Protein 2Z4J (pdb70)

Structure (mmCIF, N/CA/C/O backbone):
data_2Z4J
#
_entry.id   2Z4J
#
_cell.length_a   55.979
_cell.length_b   66.542
_cell.length_c   71.842
_cell.angle_alpha   90.00
_cell.angle_beta   90.00
_cell.angle_gamma   90.00
#
_symmetry.space_group_name_H-M   'P 21 21 21'
#
loop_
_entity.id
_entit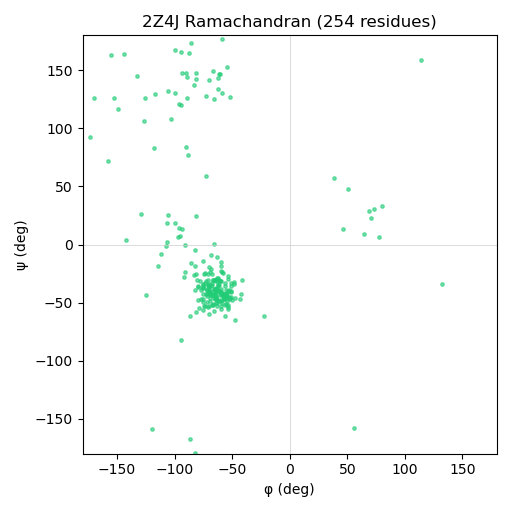y.type
_entity.pdbx_description
1 polymer 'Androgen receptor'
2 polymer 'Nuclear receptor 0B2'
3 non-polymer 5-ALPHA-DIHYDROTESTOSTERONE
4 water water
#
loop_
_atom_site.group_PDB
_atom_site.id
_atom_site.type_symbol
_atom_site.label_atom_id
_atom_site.label_alt_id
_atom_site.label_comp_id
_atom_site.label_asym_id
_atom_site.label_entity_id
_atom_site.label_seq_id
_atom_site.pdbx_PDB_ins_code
_atom_site.Cartn_x
_atom_site.Cartn_y
_atom_site.Cartn_z
_atom_site.occupancy
_atom_site.B_iso_or_equiv
_atom_site.auth_seq_id
_atom_site.auth_comp_id
_atom_site.auth_asym_id
_atom_site.auth_atom_id
_atom_site.pdbx_PDB_model_num
ATOM 1 N N . PRO A 1 1 ? -10.795 6.829 22.057 1.00 50.42 671 PRO A N 1
ATOM 2 C CA . PRO A 1 1 ? -11.073 8.231 21.652 1.00 50.01 671 PRO A CA 1
ATOM 3 C C . PRO A 1 1 ? -12.591 8.397 21.676 1.00 48.78 671 PRO A C 1
ATOM 4 O O . PRO A 1 1 ? -13.216 8.655 20.649 1.00 48.36 671 PRO A O 1
ATOM 8 N N . ILE A 1 2 ? -13.184 8.228 22.850 1.00 47.58 672 ILE A N 1
ATOM 9 C CA . ILE A 1 2 ? -14.627 8.326 22.972 1.00 46.77 672 ILE A CA 1
ATOM 10 C C . ILE A 1 2 ? -15.222 9.607 22.428 1.00 45.70 672 ILE A C 1
ATOM 11 O O . ILE A 1 2 ? -16.138 9.560 21.615 1.00 45.97 672 ILE A O 1
ATOM 16 N N . PHE A 1 3 ? -14.702 10.745 22.866 1.00 45.36 673 PHE A N 1
ATOM 17 C CA . PHE A 1 3 ? -15.196 12.034 22.401 1.00 44.16 673 PHE A CA 1
ATOM 18 C C . PHE A 1 3 ? -15.261 12.079 20.879 1.00 43.52 673 PHE A C 1
ATOM 19 O O . PHE A 1 3 ? -16.269 12.486 20.313 1.00 45.40 673 PHE A O 1
ATOM 27 N N . LEU A 1 4 ? -14.189 11.664 20.214 1.00 42.15 674 LEU A N 1
ATOM 28 C CA . LEU A 1 4 ? -14.158 11.682 18.754 1.00 41.51 674 LEU A CA 1
ATOM 29 C C . LEU A 1 4 ? -15.153 10.724 18.106 1.00 39.81 674 LEU A C 1
ATOM 30 O O . LEU A 1 4 ? -15.742 11.041 17.076 1.00 40.04 674 LEU A O 1
ATOM 35 N N . ASN A 1 5 ? -15.320 9.551 18.712 1.00 38.74 675 ASN A N 1
ATOM 36 C CA . ASN A 1 5 ? -16.254 8.539 18.240 1.00 37.36 675 ASN A CA 1
ATOM 37 C C . ASN A 1 5 ? -17.625 9.154 18.131 1.00 36.35 675 ASN A C 1
ATOM 38 O O . ASN A 1 5 ? -18.359 8.911 17.167 1.00 36.57 675 ASN A O 1
ATOM 43 N N . VAL A 1 6 ? -17.955 9.948 19.146 1.00 34.54 676 VAL A N 1
ATOM 44 C CA . VAL A 1 6 ? -19.237 10.618 19.244 1.00 33.93 676 VAL A CA 1
ATOM 45 C C . VAL A 1 6 ? -19.425 11.689 18.182 1.00 35.80 676 VAL A C 1
ATOM 46 O O . VAL A 1 6 ? -20.440 11.695 17.480 1.00 37.44 676 VAL A O 1
ATOM 50 N N . LEU A 1 7 ? -18.459 12.600 18.059 1.00 35.60 677 LEU A N 1
ATOM 51 C CA . LEU A 1 7 ? -18.572 13.675 17.079 1.00 35.36 677 LEU A CA 1
ATOM 52 C C . LEU A 1 7 ? -18.766 13.115 15.677 1.00 35.46 677 LEU A C 1
ATOM 53 O O . LEU A 1 7 ? -19.629 13.571 14.921 1.00 33.74 677 LEU A O 1
ATOM 58 N N . GLU A 1 8 ? -17.956 12.115 15.347 1.00 36.35 678 GLU A N 1
ATOM 59 C CA . GLU A 1 8 ? -18.000 11.459 14.045 1.00 36.61 678 GLU A CA 1
ATOM 60 C C . GLU A 1 8 ? -19.321 10.728 13.814 1.00 34.47 678 GLU A C 1
ATOM 61 O O . GLU A 1 8 ? -19.862 10.742 12.709 1.00 34.97 678 GLU A O 1
ATOM 67 N N . ALA A 1 9 ? -19.846 10.111 14.865 1.00 31.42 679 ALA A N 1
ATOM 68 C CA . ALA A 1 9 ? -21.087 9.369 14.777 1.00 30.07 679 ALA A CA 1
ATOM 69 C C . ALA A 1 9 ? -22.326 10.246 14.599 1.00 30.21 679 ALA A C 1
ATOM 70 O O . ALA A 1 9 ? -23.268 9.861 13.903 1.00 29.05 679 ALA A O 1
ATOM 72 N N . ILE A 1 10 ? -22.321 11.424 15.221 1.00 30.54 680 ILE A N 1
ATOM 73 C CA . ILE A 1 10 ? -23.466 12.351 15.171 1.00 31.56 680 ILE A CA 1
ATOM 74 C C . ILE A 1 10 ? -23.436 13.445 14.114 1.00 31.44 680 ILE A C 1
ATOM 75 O O . ILE A 1 10 ? -24.290 14.320 14.137 1.00 31.38 680 ILE A O 1
ATOM 80 N N . GLU A 1 11 ? -22.465 13.411 13.208 1.00 31.26 681 GLU A N 1
ATOM 81 C CA . GLU A 1 11 ? -22.348 14.436 12.179 1.00 31.49 681 GLU A CA 1
ATOM 82 C C . GLU A 1 11 ? -23.532 14.402 11.207 1.00 31.16 681 GLU A C 1
ATOM 83 O O . GLU A 1 11 ? -23.819 13.380 10.607 1.00 30.53 681 GLU A O 1
ATOM 89 N N . PRO A 1 12 ? -24.225 15.535 11.032 1.00 32.30 682 PRO A N 1
ATOM 90 C CA . PRO A 1 12 ? -25.376 15.592 10.128 1.00 33.30 682 PRO A CA 1
ATOM 91 C C . PRO A 1 12 ? -25.056 15.110 8.717 1.00 35.62 682 PRO A C 1
ATOM 92 O O . PRO A 1 12 ? -23.917 15.193 8.266 1.00 38.72 682 PRO A O 1
ATOM 96 N N . GLY A 1 13 ? -26.068 14.610 8.019 1.00 36.44 683 GLY A N 1
ATOM 97 C CA . GLY A 1 13 ? -25.857 14.126 6.669 1.00 36.91 683 GLY A CA 1
ATOM 98 C C . GLY A 1 13 ? -25.968 15.207 5.607 1.00 36.94 683 GLY A C 1
ATOM 99 O O . GLY A 1 13 ? -25.977 16.396 5.913 1.00 37.32 683 GLY A O 1
ATOM 100 N N . VAL A 1 14 ? -26.046 14.782 4.351 1.00 37.31 684 VAL A N 1
ATOM 101 C CA . VAL A 1 14 ? -26.161 15.696 3.232 1.00 36.55 684 VAL A CA 1
ATOM 102 C C . VAL A 1 14 ? -27.566 16.278 3.222 1.00 37.16 684 VAL A C 1
ATOM 103 O O . VAL A 1 14 ? -28.557 15.537 3.259 1.00 37.59 684 VAL A O 1
ATOM 107 N N . VAL A 1 15 ? -27.646 17.605 3.169 1.00 36.68 685 VAL A N 1
ATOM 108 C CA . VAL A 1 15 ? -28.924 18.303 3.146 1.00 35.67 685 VAL A CA 1
ATOM 109 C C . VAL A 1 15 ? -29.091 19.075 1.842 1.00 37.52 685 VAL A C 1
ATOM 110 O O . VAL A 1 15 ? -28.205 19.833 1.441 1.00 37.93 685 VAL A O 1
ATOM 114 N N . CYS A 1 16 ? -30.228 18.882 1.182 1.00 38.77 686 CYS A N 1
ATOM 115 C CA . CYS A 1 16 ? -30.505 19.558 -0.076 1.00 40.63 686 CYS A CA 1
ATOM 116 C C . CYS A 1 16 ? -31.281 20.847 0.169 1.00 41.63 686 CYS A C 1
ATOM 117 O O . CYS A 1 16 ? -32.061 20.941 1.115 1.00 41.97 686 CYS A O 1
ATOM 120 N N . ALA A 1 17 ? -31.052 21.848 -0.678 1.00 42.00 687 ALA A N 1
ATOM 121 C CA . ALA A 1 17 ? -31.714 23.137 -0.534 1.00 41.94 687 ALA A CA 1
ATOM 122 C C . ALA A 1 17 ? -33.071 23.144 -1.210 1.00 43.13 687 ALA A C 1
ATOM 123 O O . ALA A 1 17 ? -33.893 24.023 -0.952 1.00 42.97 687 ALA A O 1
ATOM 125 N N . GLY A 1 18 ? -33.301 22.158 -2.074 1.00 44.16 688 GLY A N 1
ATOM 126 C CA . GLY A 1 18 ? -34.560 22.083 -2.793 1.00 44.18 688 GLY A CA 1
ATOM 127 C C . GLY A 1 18 ? -34.601 23.165 -3.853 1.00 45.66 688 GLY A C 1
ATOM 128 O O . GLY A 1 18 ? -35.664 23.681 -4.194 1.00 45.61 688 GLY A O 1
ATOM 129 N N . HIS A 1 19 ? -33.437 23.519 -4.386 1.00 47.17 689 HIS A N 1
ATOM 130 C CA . HIS A 1 19 ? -33.378 24.562 -5.398 1.00 48.92 689 HIS A CA 1
ATOM 131 C C . HIS A 1 19 ? -33.675 24.040 -6.798 1.00 50.68 689 HIS A C 1
ATOM 132 O O . HIS A 1 19 ? -33.199 22.972 -7.186 1.00 50.91 689 HIS A O 1
ATOM 139 N N . ASP A 1 20 ? -34.475 24.806 -7.541 1.00 52.70 690 ASP A N 1
ATOM 140 C CA . ASP A 1 20 ? -34.861 24.466 -8.911 1.00 54.87 690 ASP A CA 1
ATOM 141 C C . ASP A 1 20 ? -33.863 25.061 -9.897 1.00 56.63 690 ASP A C 1
ATOM 142 O O . ASP A 1 20 ? -34.092 26.141 -10.455 1.00 56.54 690 ASP A O 1
ATOM 147 N N . ASN A 1 21 ? -32.764 24.342 -10.108 1.00 57.84 691 ASN A N 1
ATOM 148 C CA . ASN A 1 21 ? -31.705 24.779 -11.009 1.00 59.89 691 ASN A CA 1
ATOM 149 C C . ASN A 1 21 ? -32.176 25.246 -12.386 1.00 61.53 691 ASN A C 1
ATOM 150 O O . ASN A 1 21 ? -31.598 26.172 -12.958 1.00 62.45 691 ASN A O 1
ATOM 155 N N . ASN A 1 22 ? -33.230 24.624 -12.907 1.00 62.91 692 ASN A N 1
ATOM 156 C CA . ASN A 1 22 ? -33.757 24.973 -14.228 1.00 64.39 692 ASN A CA 1
ATOM 157 C C . ASN A 1 22 ? -34.302 26.393 -14.353 1.00 64.73 692 ASN A C 1
ATOM 158 O O . ASN A 1 22 ? -34.591 26.866 -15.451 1.00 64.48 692 ASN A O 1
ATOM 163 N N . GLN A 1 23 ? -34.442 27.074 -13.228 1.00 65.82 693 GLN A N 1
ATOM 164 C CA . GLN A 1 23 ? -34.930 28.440 -13.249 1.00 66.56 693 GLN A CA 1
ATOM 165 C C . GLN A 1 23 ? -33.774 29.401 -13.402 1.00 65.30 693 GLN A C 1
ATOM 166 O O . GLN A 1 23 ? -32.681 29.170 -12.883 1.00 65.24 693 GLN A O 1
ATOM 172 N N . PRO A 1 24 ? -33.995 30.496 -14.135 1.00 64.95 694 PRO A N 1
ATOM 173 C CA . PRO A 1 24 ? -32.881 31.431 -14.271 1.00 64.26 694 PRO A CA 1
ATOM 174 C C . PRO A 1 24 ? -32.519 31.959 -12.882 1.00 63.01 694 PRO A C 1
ATOM 175 O O . PRO A 1 24 ? -33.396 32.138 -12.036 1.00 64.22 694 PRO A O 1
ATOM 179 N N . ASP A 1 25 ? -31.229 32.171 -12.638 1.00 60.98 695 ASP A N 1
ATOM 180 C CA . ASP A 1 25 ? -30.784 32.711 -11.362 1.00 58.55 695 ASP A CA 1
ATOM 181 C C . ASP A 1 25 ? -31.439 34.077 -11.236 1.00 57.75 695 ASP A C 1
ATOM 182 O O . ASP A 1 25 ? -31.643 34.776 -12.235 1.00 58.43 695 ASP A O 1
ATOM 187 N N . SER A 1 26 ? -31.760 34.465 -10.012 1.00 54.96 696 SER A N 1
ATOM 188 C CA . SER A 1 26 ? -32.390 35.751 -9.784 1.00 51.87 696 SER A CA 1
ATOM 189 C C . SER A 1 26 ? -32.377 35.967 -8.291 1.00 51.69 696 SER A C 1
ATOM 190 O O . SER A 1 26 ? -32.842 35.110 -7.540 1.00 53.96 696 SER A O 1
ATOM 193 N N . PHE A 1 27 ? -31.840 37.108 -7.870 1.00 48.21 697 PHE A N 1
ATOM 194 C CA . PHE A 1 27 ? -31.739 37.456 -6.460 1.00 44.45 697 PHE A CA 1
ATOM 195 C C . PHE A 1 27 ? -32.718 36.730 -5.551 1.00 43.12 697 PHE A C 1
ATOM 196 O O . PHE A 1 27 ? -32.307 35.988 -4.651 1.00 42.77 697 PHE A O 1
ATOM 204 N N . ALA A 1 28 ? -34.010 36.951 -5.788 1.00 40.84 698 ALA A N 1
ATOM 205 C CA . ALA A 1 28 ? -35.071 36.331 -4.994 1.00 38.70 698 ALA A CA 1
ATOM 206 C C . ALA A 1 28 ? -34.998 34.797 -4.944 1.00 38.30 698 ALA A C 1
ATOM 207 O O . ALA A 1 28 ? -35.140 34.203 -3.876 1.00 37.94 698 ALA A O 1
ATOM 209 N N . ALA A 1 29 ? -34.780 34.163 -6.096 1.00 36.80 699 ALA A N 1
ATOM 210 C CA . ALA A 1 29 ? -34.720 32.711 -6.164 1.00 35.62 699 ALA A CA 1
ATOM 211 C C . ALA A 1 29 ? -33.528 32.164 -5.414 1.00 35.34 699 ALA A C 1
ATOM 212 O O . ALA A 1 29 ? -33.634 31.142 -4.727 1.00 37.54 699 ALA A O 1
ATOM 214 N N . LEU A 1 30 ? -32.386 32.828 -5.547 1.00 33.84 700 LEU A N 1
ATOM 215 C CA . LEU A 1 30 ? -31.190 32.369 -4.863 1.00 31.72 700 LEU A CA 1
ATOM 216 C C . LEU A 1 30 ? -31.365 32.511 -3.355 1.00 30.87 700 LEU A C 1
ATOM 217 O O . LEU A 1 30 ? -31.153 31.559 -2.613 1.00 30.31 700 LEU A O 1
ATOM 222 N N . LEU A 1 31 ? -31.767 33.696 -2.898 1.00 30.64 701 LEU A N 1
ATOM 223 C CA . LEU A 1 31 ? -31.944 33.926 -1.465 1.00 29.84 701 LEU A CA 1
ATOM 224 C C . LEU A 1 31 ? -33.102 33.120 -0.838 1.00 30.19 701 LEU A C 1
ATOM 225 O O . LE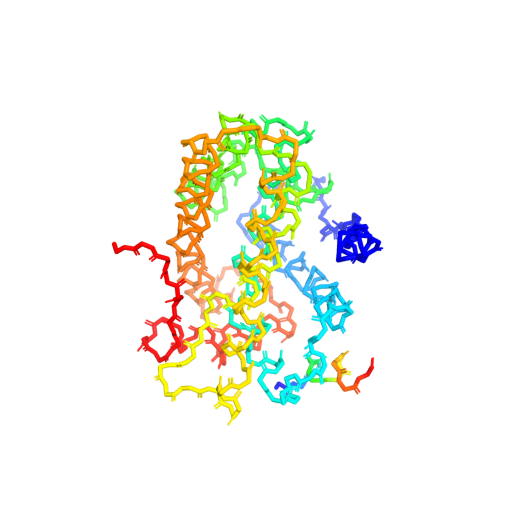U A 1 31 ? -32.956 32.551 0.260 1.00 29.29 701 LEU A O 1
ATOM 230 N N . SER A 1 32 ? -34.241 33.062 -1.527 1.00 29.95 702 SER A N 1
ATOM 231 C CA . SER A 1 32 ? -35.371 32.275 -1.042 1.00 30.06 702 SER A CA 1
ATOM 232 C C . SER A 1 32 ? -34.876 30.853 -0.778 1.00 29.70 702 SER A C 1
ATOM 233 O O . SER A 1 32 ? -35.247 30.239 0.228 1.00 30.52 702 SER A O 1
ATOM 236 N N . SER A 1 33 ? -34.025 30.338 -1.668 1.00 28.86 703 SER A N 1
ATOM 237 C CA . SER A 1 33 ? -33.479 28.981 -1.508 1.00 29.63 703 SER A CA 1
ATOM 238 C C . SER A 1 33 ? -32.454 28.872 -0.385 1.00 30.39 703 SER A C 1
ATOM 239 O O . SER A 1 33 ? -32.421 27.868 0.337 1.00 30.31 703 SER A O 1
ATOM 242 N N . LEU A 1 34 ? -31.598 29.882 -0.242 1.00 29.47 704 LEU A N 1
ATOM 243 C CA . LEU A 1 34 ? -30.626 29.840 0.838 1.00 29.05 704 LEU A CA 1
ATOM 244 C C . LEU A 1 34 ? -31.401 29.841 2.154 1.00 29.53 704 LEU A C 1
ATOM 245 O O . LEU A 1 34 ? -31.035 29.113 3.071 1.00 28.15 704 LEU A O 1
ATOM 250 N N . ASN A 1 35 ? -32.479 30.633 2.241 1.00 30.42 705 ASN A N 1
ATOM 251 C CA . ASN A 1 35 ? -33.290 30.685 3.466 1.00 30.71 705 ASN A CA 1
ATOM 252 C C . ASN A 1 35 ? -33.972 29.342 3.724 1.00 30.68 705 ASN A C 1
ATOM 253 O O . ASN A 1 35 ? -34.067 28.900 4.869 1.00 29.08 705 ASN A O 1
ATOM 258 N N . GLU A 1 36 ? -34.448 28.686 2.669 1.00 31.55 706 GLU A N 1
ATOM 259 C CA . GLU A 1 36 ? -35.071 27.374 2.841 1.00 32.59 706 GLU A CA 1
ATOM 260 C C . GLU A 1 36 ? -33.983 26.422 3.327 1.00 32.66 706 GLU A C 1
ATOM 261 O O . GLU A 1 36 ? -34.183 25.667 4.281 1.00 32.82 706 GLU A O 1
ATOM 267 N N . LEU A 1 37 ? -32.828 26.466 2.666 1.00 31.69 707 LEU A N 1
ATOM 268 C CA . LEU A 1 37 ? -31.695 25.628 3.064 1.00 31.35 707 LEU A CA 1
ATOM 269 C C . LEU A 1 37 ? -31.358 25.925 4.520 1.00 32.14 707 LEU A C 1
ATOM 270 O O . LEU A 1 37 ? -31.160 25.015 5.317 1.00 33.28 707 LEU A O 1
ATOM 275 N N . GLY A 1 38 ? -31.297 27.211 4.848 1.00 32.66 708 GLY A N 1
ATOM 276 C CA . GLY A 1 38 ? -31.000 27.629 6.201 1.00 33.46 708 GLY A CA 1
ATOM 277 C C . GLY A 1 38 ? -31.965 27.017 7.191 1.00 34.12 708 GLY A C 1
ATOM 278 O O . GLY A 1 38 ? -31.554 26.543 8.245 1.00 34.52 708 GLY A O 1
ATOM 279 N N . GLU A 1 39 ? -33.252 27.024 6.852 1.00 35.66 709 GLU A N 1
ATOM 280 C CA . GLU A 1 39 ? -34.285 26.444 7.716 1.00 37.72 709 GLU A CA 1
ATOM 281 C C . GLU A 1 39 ? -34.126 24.929 7.893 1.00 37.40 709 GLU A C 1
ATOM 282 O O . GLU A 1 39 ? -34.385 24.404 8.971 1.00 37.05 709 GLU A O 1
ATOM 288 N N . ARG A 1 40 ? -33.722 24.234 6.831 1.00 36.59 710 ARG A N 1
ATOM 289 C CA . ARG A 1 40 ? -33.528 22.788 6.890 1.00 36.22 710 ARG A CA 1
ATOM 290 C C . ARG A 1 40 ? -32.298 22.446 7.718 1.00 36.62 710 ARG A C 1
ATOM 291 O O . ARG A 1 40 ? -32.375 21.659 8.667 1.00 37.30 710 ARG A O 1
ATOM 299 N N . GLN A 1 41 ? -31.160 23.035 7.367 1.00 36.46 711 GLN A N 1
ATOM 300 C CA . GLN A 1 41 ? -29.942 22.762 8.117 1.00 36.87 711 GLN A CA 1
ATOM 301 C C . GLN A 1 41 ? -30.122 23.130 9.582 1.00 36.33 711 GLN A C 1
ATOM 302 O O . GLN A 1 41 ? -29.425 22.600 10.440 1.00 36.75 711 GLN A O 1
ATOM 308 N N . LEU A 1 42 ? -31.061 24.026 9.880 1.00 36.13 712 LEU A N 1
ATOM 309 C CA . LEU A 1 42 ? -31.274 24.427 11.267 1.00 35.96 712 LEU A CA 1
ATOM 310 C C . LEU A 1 42 ? -31.831 23.260 12.073 1.00 37.54 712 LEU A C 1
ATOM 311 O O . LEU A 1 42 ? -31.536 23.108 13.265 1.00 37.66 712 LEU A O 1
ATOM 316 N N . VAL A 1 43 ? -32.631 22.426 11.416 1.00 37.53 713 VAL A N 1
ATOM 317 C CA . VAL A 1 43 ? -33.216 21.277 12.080 1.00 35.20 713 VAL A CA 1
ATOM 318 C C . VAL A 1 43 ? -32.121 20.316 12.509 1.00 34.40 713 VAL A C 1
ATOM 319 O O . VAL A 1 43 ? -32.077 19.885 13.661 1.00 34.36 713 VAL A O 1
ATOM 323 N N . HIS A 1 44 ? -31.239 19.980 11.575 1.00 33.50 714 HIS A N 1
ATOM 324 C CA . HIS A 1 44 ? -30.134 19.074 11.870 1.00 34.00 714 HIS A CA 1
ATOM 325 C C . HIS A 1 44 ? -29.241 19.598 12.969 1.00 33.00 714 HIS A C 1
ATOM 326 O O . HIS A 1 44 ? -28.795 18.838 13.820 1.00 33.84 714 HIS A O 1
ATOM 333 N N . VAL A 1 45 ? -28.970 20.898 12.948 1.00 32.40 715 VAL A N 1
ATOM 334 C CA . VAL A 1 45 ? -28.132 21.498 13.975 1.00 31.55 715 VAL A CA 1
ATOM 335 C C . VAL A 1 45 ? -28.699 21.198 15.369 1.00 30.31 715 VAL A C 1
ATOM 336 O O . VAL A 1 45 ? -27.982 20.710 16.237 1.00 31.35 715 VAL A O 1
ATOM 340 N N . VAL A 1 46 ? -29.982 21.473 15.577 1.00 29.62 716 VAL A N 1
ATOM 341 C CA . VAL A 1 46 ? -30.623 21.213 16.869 1.00 28.30 716 VAL A CA 1
ATOM 342 C C . VAL A 1 46 ? -30.469 19.752 17.284 1.00 27.66 716 VAL A C 1
ATOM 343 O O . VAL A 1 46 ? -30.188 19.472 18.450 1.00 28.12 716 VAL A O 1
ATOM 347 N N . LYS A 1 47 ? -30.648 18.822 16.348 1.00 27.47 717 LYS A N 1
ATOM 348 C CA . LYS A 1 47 ? -30.501 17.396 16.672 1.00 30.63 717 LYS A CA 1
ATOM 349 C C . LYS A 1 47 ? -29.036 17.048 16.887 1.00 30.80 717 LYS A C 1
ATOM 350 O O . LYS A 1 47 ? -28.697 16.247 17.755 1.00 31.96 717 LYS A O 1
ATOM 356 N N . TRP A 1 48 ? -28.171 17.636 16.070 1.00 30.10 718 TRP A N 1
ATOM 357 C CA . TRP A 1 48 ? -26.745 17.410 16.198 1.00 29.47 718 TRP A CA 1
ATOM 358 C C . TRP A 1 48 ? -26.300 17.945 17.556 1.00 30.55 718 TRP A C 1
ATOM 359 O O . TRP A 1 48 ? -25.681 17.225 18.342 1.00 31.92 718 TRP A O 1
ATOM 370 N N . ALA A 1 49 ? -26.640 19.205 17.829 1.00 31.02 719 ALA A N 1
ATOM 371 C CA . ALA A 1 49 ? -26.249 19.882 19.069 1.00 32.69 719 ALA A CA 1
ATOM 372 C C . ALA A 1 49 ? -26.645 19.164 20.361 1.00 35.09 719 ALA A C 1
ATOM 373 O O . ALA A 1 49 ? -25.843 19.058 21.296 1.00 34.49 719 ALA A O 1
ATOM 375 N N . LYS A 1 50 ? -27.884 18.677 20.406 1.00 37.55 720 LYS A N 1
ATOM 376 C CA . LYS A 1 50 ? -28.417 17.984 21.578 1.00 38.51 720 LYS A CA 1
ATOM 377 C C . LYS A 1 50 ? -27.771 16.632 21.851 1.00 37.62 720 LYS A C 1
ATOM 378 O O . LYS A 1 50 ? -27.850 16.114 22.967 1.00 37.72 720 LYS A O 1
ATOM 384 N N . ALA A 1 51 ? -27.155 16.049 20.829 1.00 36.28 721 ALA A N 1
ATOM 385 C CA . ALA A 1 51 ? -26.514 14.754 20.995 1.00 35.31 721 ALA A CA 1
ATOM 386 C C . ALA A 1 51 ? -25.021 14.927 21.263 1.00 35.55 721 ALA A C 1
ATOM 387 O O . ALA A 1 51 ? -24.250 13.964 21.165 1.00 34.81 721 ALA A O 1
ATOM 389 N N . LEU A 1 52 ? -24.633 16.164 21.591 1.00 34.82 722 LEU A N 1
ATOM 390 C CA . LEU A 1 52 ? -23.249 16.504 21.911 1.00 34.64 722 LEU A CA 1
ATOM 391 C C . LEU A 1 52 ? -22.937 16.147 23.356 1.00 34.76 722 LEU A C 1
ATOM 392 O O . LEU A 1 52 ? -23.789 16.294 24.247 1.00 34.13 722 LEU A O 1
ATOM 397 N N . PRO A 1 53 ? -21.710 15.658 23.601 1.00 34.59 723 PRO A N 1
ATOM 398 C CA . PRO A 1 53 ? -21.282 15.284 24.950 1.00 35.29 723 PRO A CA 1
ATOM 399 C C . PRO A 1 53 ? -21.515 16.420 25.949 1.00 36.57 723 PRO A C 1
ATOM 400 O O . PRO A 1 53 ? -21.094 17.551 25.727 1.00 36.59 723 PRO A O 1
ATOM 404 N N . GLY A 1 54 ? -22.207 16.109 27.040 1.00 38.15 724 GLY A N 1
ATOM 405 C CA . GLY A 1 54 ? -22.480 17.098 28.072 1.00 40.08 724 GLY A CA 1
ATOM 406 C C . GLY A 1 54 ? -23.363 18.293 27.723 1.00 41.47 724 GLY A C 1
ATOM 407 O O . GLY A 1 54 ? -23.480 19.220 28.530 1.00 43.27 724 GLY A O 1
ATOM 408 N N . PHE A 1 55 ? -23.994 18.284 26.550 1.00 40.91 725 PHE A N 1
ATOM 409 C CA . PHE A 1 55 ? -24.840 19.394 26.127 1.00 41.10 725 PHE A CA 1
ATOM 410 C C . PHE A 1 55 ? -26.138 19.545 26.917 1.00 43.64 725 PHE A C 1
ATOM 411 O O . PHE A 1 55 ? -26.502 20.651 27.305 1.00 43.51 725 PHE A O 1
ATOM 419 N N . ARG A 1 56 ? -26.854 18.443 27.131 1.00 47.27 726 ARG A N 1
ATOM 420 C CA . ARG A 1 56 ? -28.125 18.482 27.864 1.00 49.64 726 ARG A CA 1
ATOM 421 C C . ARG A 1 56 ? -27.924 18.868 29.335 1.00 50.39 726 ARG A C 1
ATOM 422 O O . ARG A 1 56 ? -28.876 18.940 30.113 1.00 50.25 726 ARG A O 1
ATOM 430 N N . ASN A 1 57 ? -26.672 19.109 29.706 1.00 50.29 727 ASN A N 1
ATOM 431 C CA . ASN A 1 57 ? -26.341 19.512 31.057 1.00 49.75 727 ASN A CA 1
ATOM 432 C C . ASN A 1 57 ? -26.681 20.992 31.167 1.00 49.34 727 ASN A C 1
ATOM 433 O O . ASN A 1 57 ? -27.045 21.474 32.234 1.00 50.91 727 ASN A O 1
ATOM 438 N N . LEU A 1 58 ? -26.553 21.712 30.056 1.00 47.28 728 LEU A N 1
ATOM 439 C CA . LEU A 1 58 ? -26.881 23.133 30.007 1.00 44.06 728 LEU A CA 1
ATOM 440 C C . LEU A 1 58 ? -28.351 23.323 30.331 1.00 44.26 728 LEU A C 1
ATOM 441 O O . LEU A 1 58 ? -29.164 22.466 29.989 1.00 43.61 728 LEU A O 1
ATOM 446 N N . HIS A 1 59 ? -28.692 24.439 30.978 1.00 45.69 729 HIS A N 1
ATOM 447 C CA . HIS A 1 59 ? -30.090 24.748 31.293 1.00 46.72 729 HIS A CA 1
ATOM 448 C C . HIS A 1 59 ? -30.847 24.794 29.964 1.00 47.18 729 HIS A C 1
ATOM 449 O O . HIS A 1 59 ? -30.415 25.469 29.026 1.00 47.74 729 HIS A O 1
ATOM 456 N N . VAL A 1 60 ? -31.975 24.095 29.884 1.00 46.90 730 VAL A N 1
ATOM 457 C CA . VAL A 1 60 ? -32.743 24.050 28.647 1.00 47.47 730 VAL A CA 1
ATOM 458 C C . VAL A 1 60 ? -32.860 25.388 27.928 1.00 47.51 730 VAL A C 1
ATOM 459 O O . VAL A 1 60 ? -32.952 25.425 26.701 1.00 48.78 730 VAL A O 1
ATOM 463 N N . ASP A 1 61 ? -32.856 26.484 28.685 1.00 48.13 731 ASP A N 1
ATOM 464 C CA . ASP A 1 61 ? -32.945 27.825 28.097 1.00 48.50 731 ASP A CA 1
ATOM 465 C C . ASP A 1 61 ? -31.638 28.283 27.448 1.00 47.16 731 ASP A C 1
ATOM 466 O O . ASP A 1 61 ? -31.650 28.958 26.419 1.00 45.76 731 ASP A O 1
ATOM 471 N N . ASP A 1 62 ? -30.509 27.919 28.045 1.00 46.09 732 ASP A N 1
ATOM 472 C CA . ASP A 1 62 ? -29.227 28.292 27.473 1.00 45.40 732 ASP A CA 1
ATOM 473 C C . ASP A 1 62 ? -28.952 27.417 26.257 1.00 45.15 732 ASP A C 1
ATOM 474 O O . ASP A 1 62 ? -28.057 27.702 25.458 1.00 44.53 732 ASP A O 1
ATOM 479 N N . GLN A 1 63 ? -29.725 26.344 26.126 1.00 44.75 733 GLN A N 1
ATOM 480 C CA . GLN A 1 63 ? -29.570 25.438 24.999 1.00 43.84 733 GLN A CA 1
ATOM 481 C C . GLN A 1 63 ? -30.166 26.091 23.765 1.00 44.10 733 GLN A C 1
ATOM 482 O O . GLN A 1 63 ? -29.667 25.894 22.661 1.00 44.16 733 GLN A O 1
ATOM 488 N N . MET A 1 64 ? -31.242 26.856 23.961 1.00 45.29 734 MET A N 1
ATOM 489 C CA . MET A 1 64 ? -31.884 27.590 22.869 1.00 46.12 734 MET A CA 1
ATOM 490 C C . MET A 1 64 ? -30.985 28.763 22.522 1.00 43.69 734 MET A C 1
ATOM 491 O O . MET A 1 64 ? -30.619 28.954 21.366 1.00 42.61 734 MET A O 1
ATOM 496 N N . ALA A 1 65 ? -30.638 29.543 23.541 1.00 40.08 735 ALA A N 1
ATOM 497 C CA . ALA A 1 65 ? -29.777 30.696 23.360 1.00 37.76 735 ALA A CA 1
ATOM 498 C C . ALA A 1 65 ? -28.549 30.346 22.530 1.00 36.29 735 ALA A C 1
ATOM 499 O O . ALA A 1 65 ? -28.401 30.843 21.416 1.00 36.36 735 ALA A O 1
ATOM 501 N N . VAL A 1 66 ? -27.676 29.483 23.047 1.00 34.04 736 VAL A N 1
ATOM 502 C CA . VAL A 1 66 ? -26.465 29.148 22.298 1.00 33.04 736 VAL A CA 1
ATOM 503 C C . VAL A 1 66 ? -26.738 28.686 20.868 1.00 29.82 736 VAL A C 1
ATOM 504 O O . VAL A 1 66 ? -26.096 29.151 19.931 1.00 28.31 736 VAL A O 1
ATOM 508 N N . ILE A 1 67 ? -27.688 27.786 20.684 1.00 28.94 737 ILE A N 1
ATOM 509 C CA . ILE A 1 67 ? -27.988 27.337 19.330 1.00 29.93 737 ILE A CA 1
ATOM 510 C C . ILE A 1 67 ? -28.433 28.518 18.453 1.00 31.80 737 ILE A C 1
ATOM 511 O O . ILE A 1 67 ? -27.936 28.694 17.336 1.00 32.38 737 ILE A O 1
ATOM 516 N N . GLN A 1 68 ? -29.356 29.327 18.973 1.00 32.30 738 GLN A N 1
ATOM 517 C CA . GLN A 1 68 ? -29.893 30.474 18.247 1.00 31.59 738 GLN A CA 1
ATOM 518 C C . GLN A 1 68 ? -28.884 31.559 17.906 1.00 30.88 738 GLN A C 1
ATOM 519 O O . GLN A 1 68 ? -29.041 32.276 16.921 1.00 30.15 738 GLN A O 1
ATOM 525 N N . TYR A 1 69 ? -27.851 31.704 18.719 1.00 30.34 739 TYR A N 1
ATOM 526 C CA . TYR A 1 69 ? -26.871 32.748 18.455 1.00 30.44 739 TYR A CA 1
ATOM 527 C C . TYR A 1 69 ? -25.706 32.259 17.584 1.00 29.12 739 TYR A C 1
ATOM 528 O O . TYR A 1 69 ? -25.054 33.034 16.889 1.00 26.42 739 TYR A O 1
ATOM 537 N N . SER A 1 70 ? -25.463 30.960 17.594 1.00 29.21 740 SER A N 1
ATOM 538 C CA . SER A 1 70 ? -24.328 30.437 16.857 1.00 29.79 740 SER A CA 1
ATOM 539 C C . SER A 1 70 ? -24.562 29.652 15.568 1.00 27.88 740 SER A C 1
ATOM 540 O O . SER A 1 70 ? -23.600 29.249 14.934 1.00 27.49 740 SER A O 1
ATOM 543 N N . TRP A 1 71 ? -25.804 29.443 15.159 1.00 27.78 741 TRP A N 1
ATOM 544 C CA . TRP A 1 71 ? -26.045 28.685 13.937 1.00 28.97 741 TRP A CA 1
ATOM 545 C C . TRP A 1 71 ? -25.350 29.248 12.696 1.00 29.53 741 TRP A C 1
ATOM 546 O O . TRP A 1 71 ? -24.784 28.499 11.892 1.00 30.39 741 TRP A O 1
ATOM 557 N N . MET A 1 72 ? -25.385 30.563 12.534 1.00 29.73 742 MET A N 1
ATOM 558 C CA . MET A 1 72 ? -24.758 31.192 11.371 1.00 29.86 742 MET A CA 1
ATOM 559 C C . MET A 1 72 ? -23.291 30.783 11.209 1.00 29.28 742 MET A C 1
ATOM 560 O O . MET A 1 72 ? -22.878 30.310 10.144 1.00 28.32 742 MET A O 1
ATOM 565 N N . GLY A 1 73 ? -22.511 30.972 12.268 1.00 29.07 743 GLY A N 1
ATOM 566 C CA . GLY A 1 73 ? -21.103 30.618 12.222 1.00 29.61 743 GLY A CA 1
ATOM 567 C C . GLY A 1 73 ? -20.867 29.127 12.060 1.00 29.82 743 GLY A C 1
ATOM 568 O O . GLY A 1 73 ? -19.863 28.716 11.466 1.00 30.96 743 GLY A O 1
ATOM 569 N N . LEU A 1 74 ? -21.786 28.316 12.584 1.00 29.60 744 LEU A N 1
ATOM 570 C CA . LEU A 1 74 ? -21.665 26.864 12.483 1.00 29.11 744 LEU A CA 1
ATOM 571 C C . LEU A 1 74 ? -21.939 26.436 11.061 1.00 29.52 744 LEU A C 1
ATOM 572 O O . LEU A 1 74 ? -21.169 25.683 10.470 1.00 28.86 744 LEU A O 1
ATOM 577 N N . MET A 1 75 ? -23.049 26.924 10.513 1.00 30.53 745 MET A N 1
ATOM 578 C CA . MET A 1 75 ? -23.435 26.577 9.153 1.00 30.30 745 MET A CA 1
ATOM 579 C C . MET A 1 75 ? -22.416 27.060 8.117 1.00 31.54 745 MET A C 1
ATOM 580 O O . MET A 1 75 ? -22.126 26.352 7.148 1.00 31.62 745 MET A O 1
ATOM 585 N N . VAL A 1 76 ? -21.870 28.255 8.323 1.00 31.92 746 VAL A N 1
ATOM 586 C CA . VAL A 1 76 ? -20.867 28.796 7.411 1.00 32.51 746 VAL A CA 1
ATOM 587 C C . VAL A 1 76 ? -19.571 27.970 7.492 1.00 33.17 746 VAL A C 1
ATOM 588 O O . VAL A 1 76 ? -18.875 27.768 6.494 1.00 31.60 746 VAL A O 1
ATOM 592 N N . PHE A 1 77 ? -19.252 27.484 8.685 1.00 33.03 747 PHE A N 1
ATOM 593 C CA . PHE A 1 77 ? -18.047 26.688 8.863 1.00 33.85 747 PHE A CA 1
ATOM 594 C C . PHE A 1 77 ? -18.154 25.359 8.107 1.00 35.04 747 PHE A C 1
ATOM 595 O O . PHE A 1 77 ? -17.320 25.049 7.258 1.00 36.78 747 PHE A O 1
ATOM 603 N N . ALA A 1 78 ? -19.189 24.584 8.412 1.00 33.55 748 ALA A N 1
ATOM 604 C CA . ALA A 1 78 ? -19.400 23.305 7.761 1.00 33.46 748 ALA A CA 1
ATOM 605 C C . ALA A 1 78 ? -19.436 23.489 6.253 1.00 34.53 748 ALA A C 1
ATOM 606 O O . ALA A 1 78 ? -18.785 22.757 5.512 1.00 34.59 748 ALA A O 1
ATOM 608 N N . MET A 1 79 ? -20.219 24.469 5.807 1.00 36.12 749 MET A N 1
ATOM 609 C CA . MET A 1 79 ? -20.372 24.775 4.384 1.00 36.42 749 MET A CA 1
ATOM 610 C C . MET A 1 79 ? -19.014 25.054 3.742 1.00 38.31 749 MET A C 1
ATOM 611 O O . MET A 1 79 ? -18.795 24.750 2.574 1.00 37.15 749 MET A O 1
ATOM 616 N N . GLY A 1 80 ? -18.101 25.636 4.517 1.00 40.00 750 GLY A N 1
ATOM 617 C CA . GLY A 1 80 ? -16.774 25.921 4.008 1.00 40.23 750 GLY A CA 1
ATOM 618 C C . GLY A 1 80 ? -15.998 24.626 3.897 1.00 40.37 750 GLY A C 1
ATOM 619 O O . GLY A 1 80 ? -15.064 24.507 3.104 1.00 40.80 750 GLY A O 1
ATOM 620 N N . TRP A 1 81 ? -16.395 23.650 4.702 1.00 39.88 751 TRP A N 1
ATOM 621 C CA . TRP A 1 81 ? -15.754 22.347 4.700 1.00 39.81 751 TRP A CA 1
ATOM 622 C C . TRP A 1 81 ? -16.236 21.557 3.487 1.00 39.98 751 TRP A C 1
ATOM 623 O O . TRP A 1 81 ? -15.428 20.970 2.766 1.00 41.33 751 TRP A O 1
ATOM 634 N N . ARG A 1 82 ? -17.550 21.546 3.260 1.00 40.34 752 ARG A N 1
ATOM 635 C CA . ARG A 1 82 ? -18.134 20.842 2.116 1.00 39.39 752 ARG A CA 1
ATOM 636 C C . ARG A 1 82 ? -17.541 21.407 0.838 1.00 39.77 752 ARG A C 1
ATOM 637 O O . ARG A 1 82 ? -17.243 20.670 -0.097 1.00 40.44 752 ARG A O 1
ATOM 645 N N . SER A 1 83 ? -17.397 22.726 0.792 1.00 40.28 753 SER A N 1
ATOM 646 C CA . SER A 1 83 ? -16.825 23.377 -0.377 1.00 41.27 753 SER A CA 1
ATOM 647 C C . SER A 1 83 ? -15.426 22.847 -0.596 1.00 40.64 753 SER A C 1
ATOM 648 O O . SER A 1 83 ? -15.074 22.450 -1.696 1.00 38.80 753 SER A O 1
ATOM 651 N N . PHE A 1 84 ? -14.639 22.828 0.470 1.00 42.80 754 PHE A N 1
ATOM 652 C CA . PHE A 1 84 ? -13.266 22.354 0.399 1.00 45.37 754 PHE A CA 1
ATOM 653 C C . PHE A 1 84 ? -13.120 20.905 -0.061 1.00 46.91 754 PHE A C 1
ATOM 654 O O . PHE A 1 84 ? -12.232 20.603 -0.855 1.00 47.89 754 PHE A O 1
ATOM 662 N N . THR A 1 85 ? -13.977 20.007 0.421 1.00 48.42 755 THR A N 1
ATOM 663 C CA . THR A 1 85 ? -13.874 18.606 0.014 1.00 49.65 755 THR A CA 1
ATOM 664 C C . THR A 1 85 ? -14.521 18.284 -1.352 1.00 50.19 755 THR A C 1
ATOM 665 O O . THR A 1 85 ? -14.110 17.335 -2.017 1.00 50.40 755 THR A O 1
ATOM 669 N N . ASN A 1 86 ? -15.511 19.063 -1.781 1.00 50.68 756 ASN A N 1
ATOM 670 C CA . ASN A 1 86 ? -16.161 18.793 -3.067 1.00 52.36 756 ASN A CA 1
ATOM 671 C C . ASN A 1 86 ? -15.578 19.584 -4.236 1.00 54.00 756 ASN A C 1
ATOM 672 O O . ASN A 1 86 ? -14.752 19.073 -4.992 1.00 55.14 756 ASN A O 1
ATOM 677 N N . VAL A 1 87 ? -16.020 20.829 -4.383 1.00 55.58 757 VAL A N 1
ATOM 678 C CA . VAL A 1 87 ? -15.545 21.691 -5.456 1.00 56.84 757 VAL A CA 1
ATOM 679 C C . VAL A 1 87 ? -14.198 22.328 -5.097 1.00 57.58 757 VAL A C 1
ATOM 680 O O . VAL A 1 87 ? -13.839 23.386 -5.621 1.00 57.00 757 VAL A O 1
ATOM 684 N N . ASN A 1 88 ? -13.459 21.660 -4.210 1.00 59.46 758 ASN A N 1
ATOM 685 C CA . ASN A 1 88 ? -12.150 22.122 -3.745 1.00 62.06 758 ASN A CA 1
ATOM 686 C C . ASN A 1 88 ? -12.043 23.640 -3.541 1.00 62.92 758 ASN A C 1
ATOM 687 O O . ASN A 1 88 ? -11.174 24.296 -4.123 1.00 63.91 758 ASN A O 1
ATOM 692 N N . SER A 1 89 ? -12.926 24.177 -2.695 1.00 63.34 759 SER A N 1
ATOM 693 C CA . SER A 1 89 ? -12.979 25.606 -2.362 1.00 62.85 759 SER A CA 1
ATOM 694 C C . SER A 1 89 ? -12.896 26.552 -3.563 1.00 62.31 759 SER A C 1
ATOM 695 O O . SER A 1 89 ? -12.695 27.763 -3.413 1.00 62.53 759 SER A O 1
ATOM 698 N N . ARG A 1 90 ? -13.067 25.985 -4.752 1.00 60.42 760 ARG A N 1
ATOM 699 C CA . ARG A 1 90 ? -13.043 26.744 -5.991 1.00 59.23 760 ARG A CA 1
ATOM 700 C C . ARG A 1 90 ? -14.323 27.573 -6.069 1.00 58.24 760 ARG A C 1
ATOM 701 O O . ARG A 1 90 ? -14.299 28.745 -6.456 1.00 58.65 760 ARG A O 1
ATOM 709 N N . MET A 1 91 ? -15.437 26.938 -5.706 1.00 55.54 761 MET A N 1
ATOM 710 C CA . MET A 1 91 ? -16.749 27.571 -5.686 1.00 51.89 761 MET A CA 1
ATOM 711 C C . MET A 1 91 ? -17.263 27.509 -4.249 1.00 49.66 761 MET A C 1
ATOM 712 O O . MET A 1 91 ? -16.477 27.364 -3.316 1.00 50.29 761 MET A O 1
ATOM 717 N N . LEU A 1 92 ? -18.576 27.624 -4.071 1.00 45.79 762 LEU A N 1
ATOM 718 C CA . LEU A 1 92 ? -19.182 27.543 -2.746 1.00 43.07 762 LEU A CA 1
ATOM 719 C C . LEU A 1 92 ? -20.269 26.488 -2.760 1.00 43.57 762 LEU A C 1
ATOM 720 O O . LEU A 1 92 ? -21.351 26.707 -3.322 1.00 43.45 762 LEU A O 1
ATOM 725 N N . TYR A 1 93 ? -19.982 25.349 -2.130 1.00 43.43 763 TYR A N 1
ATOM 726 C CA . TYR A 1 93 ? -20.924 24.235 -2.087 1.00 43.39 763 TYR A CA 1
ATOM 727 C C . TYR A 1 93 ? -21.901 24.299 -0.909 1.00 42.49 763 TYR A C 1
ATOM 728 O O . TYR A 1 93 ? -21.750 23.584 0.081 1.00 41.84 763 TYR A O 1
ATOM 737 N N . PHE A 1 94 ? -22.907 25.161 -1.030 1.00 41.88 764 PHE A N 1
ATOM 738 C CA . PHE A 1 94 ? -23.921 25.332 0.010 1.00 40.94 764 PHE A CA 1
ATOM 739 C C . PHE A 1 94 ? -24.733 24.053 0.183 1.00 41.53 764 PHE A C 1
ATOM 740 O O . PHE A 1 94 ? -25.024 23.637 1.300 1.00 42.43 764 PHE A O 1
ATOM 748 N N . ALA A 1 95 ? -25.109 23.445 -0.934 1.00 41.50 765 ALA A N 1
ATOM 749 C CA . ALA A 1 95 ? -25.860 22.196 -0.924 1.00 41.42 765 ALA A CA 1
ATOM 750 C C . ALA A 1 95 ? -25.582 21.482 -2.239 1.00 41.78 765 ALA A C 1
ATOM 751 O O . ALA A 1 95 ? -25.090 22.090 -3.191 1.00 43.05 765 ALA A O 1
ATOM 753 N N . PRO A 1 96 ? -25.878 20.179 -2.309 1.00 41.40 766 PRO A N 1
ATOM 754 C CA . PRO A 1 96 ? -25.631 19.446 -3.552 1.00 39.81 766 PRO A CA 1
ATOM 755 C C . PRO A 1 96 ? -26.348 20.072 -4.748 1.00 38.63 766 PRO A C 1
ATOM 756 O O . PRO A 1 96 ? -25.820 20.085 -5.853 1.00 38.13 766 PRO A O 1
ATOM 760 N N . ASP A 1 97 ? -27.542 20.606 -4.507 1.00 38.26 767 ASP A N 1
ATOM 761 C CA . ASP A 1 97 ? -28.351 21.217 -5.558 1.00 37.51 767 ASP A CA 1
ATOM 762 C C . ASP A 1 97 ? -28.358 22.731 -5.485 1.00 37.91 767 ASP A C 1
ATOM 763 O O . ASP A 1 97 ? -29.316 23.362 -5.936 1.00 39.80 767 ASP A O 1
ATOM 768 N N . LEU A 1 98 ? -27.306 23.312 -4.909 1.00 36.31 768 LEU A N 1
ATOM 769 C CA . LEU A 1 98 ? -27.198 24.768 -4.780 1.00 34.09 768 LEU A CA 1
ATOM 770 C C . LEU A 1 98 ? -25.736 25.157 -4.619 1.00 33.76 768 LEU A C 1
ATOM 771 O O . LEU A 1 98 ? -25.303 25.546 -3.539 1.00 33.40 768 LEU A O 1
ATOM 776 N N . VAL A 1 99 ? -24.983 25.035 -5.705 1.00 34.51 769 VAL A N 1
ATOM 777 C CA . VAL A 1 99 ? -23.560 25.359 -5.718 1.00 35.05 769 VAL A CA 1
ATOM 778 C C . VAL A 1 99 ? -23.385 26.746 -6.323 1.00 36.14 769 VAL A C 1
ATOM 779 O O . VAL A 1 99 ? -23.928 27.035 -7.392 1.00 36.69 769 VAL A O 1
ATOM 783 N N . PHE A 1 100 ? -22.627 27.602 -5.651 1.00 35.38 770 PHE A N 1
ATOM 784 C CA . PHE A 1 100 ? -22.420 28.949 -6.154 1.00 34.90 770 PHE A CA 1
ATOM 785 C C . PHE A 1 100 ? -21.160 29.126 -6.982 1.00 35.48 770 PHE A C 1
ATOM 786 O O . PHE A 1 100 ? -20.050 28.883 -6.517 1.00 35.47 770 PHE A O 1
ATOM 794 N N . ASN A 1 101 ? -21.348 29.540 -8.227 1.00 36.54 771 ASN A N 1
ATOM 795 C CA . ASN A 1 101 ? -20.226 29.832 -9.104 1.00 38.07 771 ASN A CA 1
ATOM 796 C C . ASN A 1 101 ? -20.141 31.356 -9.026 1.00 38.98 771 ASN A C 1
ATOM 797 O O . ASN A 1 101 ? -21.068 32.005 -8.525 1.00 38.99 771 ASN A O 1
ATOM 802 N N . GLU A 1 102 ? -19.041 31.919 -9.521 1.00 39.80 772 GLU A N 1
ATOM 803 C CA . GLU A 1 102 ? -18.832 33.371 -9.538 1.00 39.43 772 GLU A CA 1
ATOM 804 C C . GLU A 1 102 ? -20.084 34.160 -9.949 1.00 38.41 772 GLU A C 1
ATOM 805 O O . GLU A 1 102 ? -20.395 35.200 -9.374 1.00 37.85 772 GLU A O 1
ATOM 811 N N . TYR A 1 103 ? -20.790 33.672 -10.961 1.00 37.86 773 TYR A N 1
ATOM 812 C CA . TYR A 1 103 ? -21.976 34.354 -11.444 1.00 38.32 773 TYR A CA 1
ATOM 813 C C . TYR A 1 103 ? -23.024 34.493 -10.348 1.00 38.16 773 TYR A C 1
ATOM 814 O O . TYR A 1 103 ? -23.482 35.589 -10.039 1.00 39.10 773 TYR A O 1
ATOM 823 N N . ARG A 1 104 ? -23.408 33.368 -9.763 1.00 37.68 774 ARG A N 1
ATOM 824 C CA . ARG A 1 104 ? -24.397 33.367 -8.698 1.00 35.18 774 ARG A CA 1
ATOM 825 C C . ARG A 1 104 ? -23.928 34.185 -7.497 1.00 34.55 774 ARG A C 1
ATOM 826 O O . ARG A 1 104 ? -24.746 34.765 -6.784 1.00 32.99 774 ARG A O 1
ATOM 834 N N . MET A 1 105 ? -22.614 34.219 -7.271 1.00 33.87 775 MET A N 1
ATOM 835 C CA . MET A 1 105 ? -22.043 34.985 -6.164 1.00 34.36 775 MET A CA 1
ATOM 836 C C . MET A 1 105 ? -22.376 36.451 -6.336 1.00 35.00 775 MET A C 1
ATOM 837 O O . MET A 1 105 ? -22.685 37.160 -5.379 1.00 34.54 775 MET A O 1
ATOM 842 N N . HIS A 1 106 ? -22.307 36.902 -7.578 1.00 36.12 776 HIS A N 1
ATOM 843 C CA . HIS A 1 106 ? -22.614 38.279 -7.885 1.00 37.65 776 HIS A CA 1
ATOM 844 C C . HIS A 1 106 ? -24.118 38.496 -7.945 1.00 38.08 776 HIS A C 1
ATOM 845 O O . HIS A 1 106 ? -24.622 39.544 -7.552 1.00 37.37 776 HIS A O 1
ATOM 852 N N . LYS A 1 107 ? -24.830 37.499 -8.451 1.00 39.24 777 LYS A N 1
ATOM 853 C CA . LYS A 1 107 ? -26.270 37.605 -8.623 1.00 39.79 777 LYS A CA 1
ATOM 854 C C . LYS A 1 107 ? -27.069 37.729 -7.338 1.00 39.74 777 LYS A C 1
ATOM 855 O O . LYS A 1 107 ? -28.123 38.360 -7.330 1.00 39.73 777 LYS A O 1
ATOM 861 N N . SER A 1 108 ? -26.568 37.132 -6.260 1.00 39.96 778 SER A N 1
ATOM 862 C CA . SER A 1 108 ? -27.241 37.181 -4.962 1.00 39.46 778 SER A CA 1
ATOM 863 C C . SER A 1 108 ? -26.935 38.478 -4.203 1.00 40.60 778 SER A C 1
ATOM 864 O O . SER A 1 108 ? -27.483 38.716 -3.123 1.00 39.95 778 SER A O 1
ATOM 867 N N . ARG A 1 109 ? -26.053 39.304 -4.764 1.00 42.12 779 ARG A N 1
ATOM 868 C CA . ARG A 1 109 ? -25.681 40.584 -4.158 1.00 41.71 779 ARG A CA 1
ATOM 869 C C . ARG A 1 109 ? -24.839 40.435 -2.886 1.00 42.36 779 ARG A C 1
ATOM 870 O O . ARG A 1 109 ? -24.788 41.335 -2.040 1.00 41.78 779 ARG A O 1
ATOM 878 N N . MET A 1 110 ? -24.173 39.294 -2.750 1.00 44.04 780 MET A N 1
ATOM 879 C CA . MET A 1 110 ? -23.339 39.052 -1.580 1.00 45.57 780 MET A CA 1
ATOM 880 C C . MET A 1 110 ? -21.937 38.590 -1.965 1.00 43.97 780 MET A C 1
ATOM 881 O O . MET A 1 110 ? -21.251 37.913 -1.204 1.00 44.79 780 MET A O 1
ATOM 886 N N . TYR A 1 111 ? -21.509 38.982 -3.156 1.00 41.93 781 TYR A N 1
ATOM 887 C CA . TYR A 1 111 ? -20.194 38.604 -3.626 1.00 41.75 781 TYR A CA 1
ATOM 888 C C . TYR A 1 111 ? -19.145 38.860 -2.546 1.00 40.40 781 TYR A C 1
ATOM 889 O O . TYR A 1 111 ? -18.314 38.005 -2.271 1.00 39.41 781 TYR A O 1
ATOM 898 N N . SER A 1 112 ? -19.192 40.029 -1.923 1.00 40.35 782 SER A N 1
ATOM 899 C CA . SER A 1 112 ? -18.220 40.374 -0.888 1.00 40.64 782 SER A CA 1
ATOM 900 C C . SER A 1 112 ? -18.163 39.362 0.259 1.00 41.00 782 SER A C 1
ATOM 901 O O . SER A 1 112 ? -17.072 38.947 0.680 1.00 41.15 782 SER A O 1
ATOM 904 N N . GLN A 1 113 ? -19.331 38.972 0.769 1.00 38.41 783 GLN A N 1
ATOM 905 C CA . GLN A 1 113 ? -19.385 38.020 1.864 1.00 37.51 783 GLN A CA 1
ATOM 906 C C . GLN A 1 113 ? -18.960 36.639 1.394 1.00 36.67 783 GLN A C 1
ATOM 907 O O . GLN A 1 113 ? -18.350 35.883 2.155 1.00 35.64 783 GLN A O 1
ATOM 913 N N . CYS A 1 114 ? -19.282 36.325 0.137 1.00 35.30 784 CYS A N 1
ATOM 914 C CA . CYS A 1 114 ? -18.930 35.043 -0.474 1.00 34.47 784 CYS A CA 1
ATOM 915 C C . CYS A 1 114 ? -17.409 34.921 -0.678 1.00 33.98 784 CYS A C 1
ATOM 916 O O . CYS A 1 114 ? -16.840 33.841 -0.537 1.00 30.97 784 CYS A O 1
ATOM 919 N N . VAL A 1 115 ? -16.762 36.038 -1.001 1.00 34.41 785 VAL A N 1
ATOM 920 C CA . VAL A 1 115 ? -15.313 36.080 -1.192 1.00 34.60 785 VAL A CA 1
ATOM 921 C C . VAL A 1 115 ? -14.619 35.670 0.110 1.00 36.48 785 VAL A C 1
ATOM 922 O O . VAL A 1 115 ? -13.631 34.926 0.110 1.00 34.87 785 VAL A O 1
ATOM 926 N N . ARG A 1 116 ? -15.151 36.169 1.223 1.00 38.72 786 ARG A N 1
ATOM 927 C CA . ARG A 1 116 ? -14.597 35.869 2.540 1.00 39.14 786 ARG A CA 1
ATOM 928 C C . ARG A 1 116 ? -14.923 34.444 2.937 1.00 38.80 786 ARG A C 1
ATOM 929 O O . ARG A 1 116 ? -14.137 33.783 3.614 1.00 39.15 786 ARG A O 1
ATOM 937 N N . MET A 1 117 ? -16.085 33.965 2.514 1.00 38.81 787 MET A N 1
ATOM 938 C CA . MET A 1 117 ? -16.444 32.599 2.832 1.00 39.21 787 MET A CA 1
ATOM 939 C C . MET A 1 117 ? -15.527 31.677 2.047 1.00 39.47 787 MET A C 1
ATOM 940 O O . MET A 1 117 ? -15.023 30.696 2.587 1.00 39.85 787 MET A O 1
ATOM 945 N N . ARG A 1 118 ? -15.291 31.995 0.777 1.00 40.47 788 ARG A N 1
ATOM 946 C CA . ARG A 1 118 ? -14.431 31.145 -0.026 1.00 42.21 788 ARG A CA 1
ATOM 947 C C . ARG A 1 118 ? -12.999 31.143 0.516 1.00 42.73 788 ARG A C 1
ATOM 948 O O . ARG A 1 118 ? -12.291 30.145 0.395 1.00 41.83 788 ARG A O 1
ATOM 956 N N . HIS A 1 119 ? -12.578 32.251 1.124 1.00 45.24 789 HIS A N 1
ATOM 957 C CA . HIS A 1 119 ? -11.238 32.348 1.720 1.00 47.79 789 HIS A CA 1
ATOM 958 C C . HIS A 1 119 ? -11.125 31.343 2.861 1.00 47.08 789 HIS A C 1
ATOM 959 O O . HIS A 1 119 ? -10.140 30.615 2.981 1.00 46.57 789 HIS A O 1
ATOM 966 N N . LEU A 1 120 ? -12.145 31.335 3.709 1.00 46.72 790 LEU A N 1
ATOM 967 C CA . LEU A 1 120 ? -12.233 30.414 4.835 1.00 45.25 790 LEU A CA 1
ATOM 968 C C . LEU A 1 120 ? -12.147 28.999 4.268 1.00 44.80 790 LEU A C 1
ATOM 969 O O . LEU A 1 120 ? -11.438 28.137 4.791 1.00 44.26 790 LEU A O 1
ATOM 974 N N . SER A 1 121 ? -12.876 28.774 3.182 1.00 43.67 791 SER A N 1
ATOM 975 C CA . SER A 1 121 ? -12.881 27.478 2.532 1.00 43.02 791 SER A CA 1
ATOM 976 C C . SER A 1 121 ? -11.456 27.056 2.163 1.00 42.81 791 SER A C 1
ATOM 977 O O . SER A 1 121 ? -11.065 25.909 2.362 1.00 43.35 791 SER A O 1
ATOM 980 N N . GLN A 1 122 ? -10.683 27.993 1.625 1.00 42.97 792 GLN A N 1
ATOM 981 C CA . GLN A 1 122 ? -9.309 27.716 1.230 1.00 42.39 792 GLN A CA 1
ATOM 982 C C . GLN A 1 122 ? -8.420 27.387 2.428 1.00 41.81 792 GLN A C 1
ATOM 983 O O . GLN A 1 122 ? -7.569 26.515 2.353 1.00 42.89 792 GLN A O 1
ATOM 989 N N . GLU A 1 123 ? -8.637 28.081 3.535 1.00 41.13 793 GLU A N 1
ATOM 990 C CA . GLU A 1 123 ? -7.881 27.877 4.763 1.00 40.35 793 GLU A CA 1
ATOM 991 C C . GLU A 1 123 ? -7.829 26.407 5.192 1.00 39.69 793 GLU A C 1
ATOM 992 O O . GLU A 1 123 ? -6.825 25.953 5.736 1.00 39.39 793 GLU A O 1
ATOM 998 N N . PHE A 1 124 ? -8.909 25.667 4.967 1.00 38.85 794 PHE A N 1
ATOM 999 C CA . PHE A 1 124 ? -8.926 24.257 5.335 1.00 39.20 794 PHE A CA 1
ATOM 1000 C C . PHE A 1 124 ? -7.809 23.548 4.576 1.00 40.33 794 PHE A C 1
ATOM 1001 O O . PHE A 1 124 ? -7.141 22.656 5.108 1.00 39.82 794 PHE A O 1
ATOM 1009 N N . GLY A 1 125 ? -7.614 23.954 3.325 1.00 41.98 795 GLY A N 1
ATOM 1010 C CA . GLY A 1 125 ? -6.563 23.373 2.508 1.00 43.17 795 GLY A CA 1
ATOM 1011 C C . GLY A 1 125 ? -5.197 23.902 2.914 1.00 43.81 795 GLY A C 1
ATOM 1012 O O . GLY A 1 125 ? -4.304 23.123 3.245 1.00 44.61 795 GLY A O 1
ATOM 1013 N N . TRP A 1 126 ? -5.032 25.223 2.900 1.00 43.97 796 TRP A N 1
ATOM 1014 C CA . TRP A 1 126 ? -3.758 25.832 3.259 1.00 45.82 796 TRP A CA 1
ATOM 1015 C C . TRP A 1 126 ? -3.232 25.321 4.600 1.00 46.43 796 TRP A C 1
ATOM 1016 O O . TRP A 1 126 ? -2.030 25.073 4.754 1.00 46.59 796 TRP A O 1
ATOM 1027 N N . LEU A 1 127 ? -4.132 25.147 5.564 1.00 45.98 797 LEU A N 1
ATOM 1028 C CA . LEU A 1 127 ? -3.745 24.691 6.896 1.00 45.14 797 LEU A CA 1
ATOM 1029 C C . LEU A 1 127 ? -3.773 23.172 7.077 1.00 44.17 797 LEU A C 1
ATOM 1030 O O . LEU A 1 127 ? -3.455 22.661 8.153 1.00 42.44 797 LEU A O 1
ATOM 1035 N N . GLN A 1 128 ? -4.147 22.457 6.021 1.00 44.00 798 GLN A N 1
ATOM 1036 C CA . GLN A 1 128 ? -4.215 20.999 6.066 1.00 44.02 798 GLN A CA 1
ATOM 1037 C C . GLN A 1 128 ? -5.013 20.502 7.265 1.00 42.28 798 GLN A C 1
ATOM 1038 O O . GLN A 1 128 ? -4.578 19.600 7.990 1.00 41.81 798 GLN A O 1
ATOM 1044 N N . ILE A 1 129 ? -6.182 21.099 7.468 1.00 40.34 799 ILE A N 1
ATOM 1045 C CA . ILE A 1 129 ? -7.057 20.715 8.568 1.00 38.40 799 ILE A CA 1
ATOM 1046 C C . ILE A 1 129 ? -7.472 19.257 8.370 1.00 38.01 799 ILE A C 1
ATOM 1047 O O . ILE A 1 129 ? -7.831 18.863 7.266 1.00 37.64 799 ILE A O 1
ATOM 1052 N N . THR A 1 130 ? -7.402 18.449 9.423 1.00 38.40 800 THR A N 1
ATOM 1053 C CA . THR A 1 130 ? -7.815 17.054 9.309 1.00 39.39 800 THR A CA 1
ATOM 1054 C C . THR A 1 130 ? -9.315 16.967 9.581 1.00 39.89 800 THR A C 1
ATOM 1055 O O . THR A 1 130 ? -9.919 17.915 10.078 1.00 40.35 800 THR A O 1
ATOM 1059 N N . PRO A 1 131 ? -9.940 15.831 9.229 1.00 40.98 801 PRO A N 1
ATOM 1060 C CA . PRO A 1 131 ? -11.381 15.652 9.463 1.00 40.47 801 PRO A CA 1
ATOM 1061 C C . PRO A 1 131 ? -11.701 15.699 10.961 1.00 39.97 801 PRO A C 1
ATOM 1062 O O . PRO A 1 131 ? -12.789 16.091 11.359 1.00 39.63 801 PRO A O 1
ATOM 1066 N N . GLN A 1 132 ? -10.740 15.294 11.785 1.00 40.69 802 GLN A N 1
ATOM 1067 C CA . GLN A 1 132 ? -10.921 15.281 13.235 1.00 40.72 802 GLN A CA 1
ATOM 1068 C C . GLN A 1 132 ? -10.827 16.686 13.850 1.00 40.84 802 GLN A C 1
ATOM 1069 O O . GLN A 1 132 ? -11.543 16.992 14.803 1.00 41.08 802 GLN A O 1
ATOM 1075 N N . GLU A 1 133 ? -9.933 17.525 13.319 1.00 38.84 803 GLU A N 1
ATOM 1076 C CA . GLU A 1 133 ? -9.755 18.889 13.816 1.00 37.37 803 GLU A CA 1
ATOM 1077 C C . GLU A 1 133 ? -10.975 19.705 13.443 1.00 36.86 803 GLU A C 1
ATOM 1078 O O . GLU A 1 133 ? -11.460 20.547 14.218 1.00 37.11 803 GLU A O 1
ATOM 1084 N N . PHE A 1 134 ? -11.461 19.465 12.233 1.00 34.37 804 PHE A N 1
ATOM 1085 C CA . PHE A 1 134 ? -12.643 20.156 11.764 1.00 32.75 804 PHE A CA 1
ATOM 1086 C C . PHE A 1 134 ? -13.825 19.910 12.722 1.00 33.57 804 PHE A C 1
ATOM 1087 O O . PHE A 1 134 ? -14.523 20.846 13.105 1.00 32.98 804 PHE A O 1
ATOM 1095 N N . LEU A 1 135 ? -14.036 18.652 13.109 1.00 33.03 805 LEU A N 1
ATOM 1096 C CA . LEU A 1 135 ? -15.140 18.284 13.997 1.00 33.03 805 LEU A CA 1
ATOM 1097 C C . LEU A 1 135 ? -15.042 18.877 15.404 1.00 33.98 805 LEU A C 1
ATOM 1098 O O . LEU A 1 135 ? -16.045 19.337 15.967 1.00 33.84 805 LEU A O 1
ATOM 1103 N N . CYS A 1 136 ? -13.845 18.864 15.979 1.00 35.08 806 CYS A N 1
ATOM 1104 C CA . CYS A 1 136 ? -13.646 19.441 17.311 1.00 36.91 806 CYS A CA 1
ATOM 1105 C C . CYS A 1 136 ? -13.766 20.964 17.224 1.00 35.24 806 CYS A C 1
ATOM 1106 O O . CYS A 1 136 ? -14.292 21.606 18.129 1.00 35.83 806 CYS A O 1
ATOM 1109 N N . MET A 1 137 ? -13.281 21.537 16.126 1.00 32.93 807 MET A N 1
ATOM 1110 C CA . MET A 1 137 ? -13.346 22.974 15.944 1.00 31.40 807 MET A CA 1
ATOM 1111 C C . MET A 1 137 ? -14.787 23.431 15.789 1.00 30.03 807 MET A C 1
ATOM 1112 O O . MET A 1 137 ? -15.197 24.436 16.368 1.00 29.45 807 MET A O 1
ATOM 1117 N N . LYS A 1 138 ? -15.557 22.696 14.999 1.00 29.13 808 LYS A N 1
ATOM 1118 C CA . LYS A 1 138 ? -16.949 23.047 14.779 1.00 28.57 808 LYS A CA 1
ATOM 1119 C C . LYS A 1 138 ? -17.798 22.907 16.048 1.00 29.51 808 LYS A C 1
ATOM 1120 O O . LYS A 1 138 ? -18.765 23.644 16.229 1.00 28.93 808 LYS A O 1
ATOM 1126 N N . ALA A 1 139 ? -17.442 21.970 16.930 1.00 31.00 809 ALA A N 1
ATOM 1127 C CA . ALA A 1 139 ? -18.193 21.799 18.171 1.00 31.61 809 ALA A CA 1
ATOM 1128 C C . ALA A 1 139 ? -18.011 23.102 18.935 1.00 32.18 809 ALA A C 1
ATOM 1129 O O . ALA A 1 139 ? -18.975 23.733 19.367 1.00 35.06 809 ALA A O 1
ATOM 1131 N N . LEU A 1 140 ? -16.756 23.511 19.057 1.00 31.38 810 LEU A N 1
ATOM 1132 C CA . LEU A 1 140 ? -16.368 24.745 19.740 1.00 30.39 810 LEU A CA 1
ATOM 1133 C C . LEU A 1 140 ? -17.130 25.973 19.274 1.00 29.74 810 LEU A C 1
ATOM 1134 O O . LEU A 1 140 ? -17.363 26.885 20.049 1.00 29.45 810 LEU A O 1
ATOM 1139 N N . LEU A 1 141 ? -17.497 26.012 18.003 1.00 29.63 811 LEU A N 1
ATOM 1140 C CA . LEU A 1 141 ? -18.206 27.168 17.483 1.00 30.81 811 LEU A CA 1
ATOM 1141 C C . LEU A 1 141 ? -19.551 27.378 18.160 1.00 31.87 811 LEU A C 1
ATOM 1142 O O . LEU A 1 141 ? -19.990 28.522 18.361 1.00 31.75 811 LEU A O 1
ATOM 1147 N N . LEU A 1 142 ? -20.201 26.271 18.506 1.00 30.38 812 LEU A N 1
ATOM 1148 C CA . LEU A 1 142 ? -21.487 26.323 19.175 1.00 30.04 812 LEU A CA 1
ATOM 1149 C C . LEU A 1 142 ? -21.372 27.057 20.515 1.00 29.98 812 LEU A C 1
ATOM 1150 O O . LEU A 1 142 ? -22.312 27.704 20.946 1.00 30.97 812 LEU A O 1
ATOM 1155 N N . PHE A 1 143 ? -20.218 26.960 21.165 1.00 30.61 813 PHE A N 1
ATOM 1156 C CA . PHE A 1 143 ? -20.000 27.615 22.453 1.00 32.19 813 PHE A CA 1
ATOM 1157 C C . PHE A 1 143 ? -19.230 28.916 22.311 1.00 33.03 813 PHE A C 1
ATOM 1158 O O . PHE A 1 143 ? -18.687 29.427 23.291 1.00 33.25 813 PHE A O 1
ATOM 1166 N N . SER A 1 144 ? -19.192 29.460 21.102 1.00 33.38 814 SER A N 1
ATOM 1167 C CA . SER A 1 144 ? -18.409 30.663 20.853 1.00 34.01 814 SER A CA 1
ATOM 1168 C C . SER A 1 144 ? -19.078 32.033 20.868 1.00 33.35 814 SER A C 1
ATOM 1169 O O . SER A 1 144 ? -18.426 33.028 20.560 1.00 33.02 814 SER A O 1
ATOM 1172 N N . ILE A 1 145 ? -20.351 32.105 21.246 1.00 32.73 815 ILE A N 1
ATOM 1173 C CA . ILE A 1 145 ? -21.040 33.391 21.260 1.00 33.12 815 ILE A CA 1
ATOM 1174 C C . ILE A 1 145 ? -22.167 33.404 22.294 1.00 33.99 815 ILE A C 1
ATOM 1175 O O . ILE A 1 145 ? -23.040 32.534 22.289 1.00 34.10 815 ILE A O 1
ATOM 1180 N N . ILE A 1 146 ? -22.137 34.403 23.178 1.00 34.98 816 ILE A N 1
ATOM 1181 C CA . ILE A 1 146 ? -23.117 34.527 24.260 1.00 35.37 816 ILE A CA 1
ATOM 1182 C C . ILE A 1 146 ? -23.510 35.973 24.600 1.00 36.36 816 ILE A C 1
ATOM 1183 O O . ILE A 1 146 ? -22.826 36.910 24.204 1.00 36.06 816 ILE A O 1
ATOM 1188 N N . PRO A 1 147 ? -24.626 36.162 25.339 1.00 37.62 817 PRO A N 1
ATOM 1189 C CA . PRO A 1 147 ? -25.118 37.490 25.747 1.00 38.89 817 PRO A CA 1
ATOM 1190 C C . PRO A 1 147 ? -24.162 38.068 26.791 1.00 40.09 817 PRO A C 1
ATOM 1191 O O . PRO A 1 147 ? -23.664 37.332 27.638 1.00 38.39 817 PRO A O 1
ATOM 1195 N N . VAL A 1 148 ? -23.904 39.374 26.730 1.00 42.95 818 VAL A N 1
ATOM 1196 C CA . VAL A 1 148 ? -22.958 40.007 27.658 1.00 47.06 818 VAL A CA 1
ATOM 1197 C C . VAL A 1 148 ? -23.295 39.889 29.141 1.00 49.14 818 VAL A C 1
ATOM 1198 O O . VAL A 1 148 ? -22.407 40.000 29.987 1.00 48.91 818 VAL A O 1
ATOM 1202 N N . ASP A 1 149 ? -24.568 39.676 29.457 1.00 51.06 819 ASP A N 1
ATOM 1203 C CA . ASP A 1 149 ? -24.983 39.523 30.844 1.00 53.17 819 ASP A CA 1
ATOM 1204 C C . ASP A 1 149 ? -24.706 38.117 31.345 1.00 53.68 819 ASP A C 1
ATOM 1205 O O . ASP A 1 149 ? -24.441 37.915 32.529 1.00 55.40 819 ASP A O 1
ATOM 1210 N N . GLY A 1 150 ? -24.769 37.149 30.438 1.00 53.14 820 GLY A N 1
ATOM 1211 C CA . GLY A 1 150 ? -24.543 35.764 30.807 1.00 51.98 820 GLY A CA 1
ATOM 1212 C C . GLY A 1 150 ? -25.818 34.961 30.631 1.00 51.23 820 GLY A C 1
ATOM 1213 O O . GLY A 1 150 ? -26.909 35.526 30.608 1.00 50.97 820 GLY A O 1
ATOM 1214 N N . LEU A 1 151 ? -25.680 33.643 30.506 1.00 50.82 821 LEU A N 1
ATOM 1215 C CA . LEU A 1 151 ? -26.821 32.749 30.325 1.00 50.12 821 LEU A CA 1
ATOM 1216 C C . LEU A 1 151 ? -27.457 32.445 31.685 1.00 50.46 821 LEU A C 1
ATOM 1217 O O . LEU A 1 151 ? -26.995 32.956 32.702 1.00 50.77 821 LEU A O 1
ATOM 1222 N N . LYS A 1 152 ? -28.516 31.632 31.700 1.00 50.54 822 LYS A N 1
ATOM 1223 C CA . LYS A 1 152 ? -29.171 31.252 32.946 1.00 50.95 822 LYS A CA 1
ATOM 1224 C C . LYS A 1 152 ? -28.118 30.670 33.890 1.00 51.27 822 LYS A C 1
ATOM 1225 O O . LYS A 1 152 ? -27.961 31.131 35.021 1.00 52.47 822 LYS A O 1
ATOM 1231 N N . ASN A 1 153 ? -27.406 29.648 33.425 1.00 50.66 823 ASN A N 1
ATOM 1232 C CA . ASN A 1 153 ? -26.356 29.030 34.219 1.00 50.99 823 ASN A CA 1
ATOM 1233 C C . ASN A 1 153 ? -25.045 29.207 33.475 1.00 50.68 823 ASN A C 1
ATOM 1234 O O . ASN A 1 153 ? -24.596 28.325 32.753 1.00 50.32 823 ASN A O 1
ATOM 1239 N N . GLN A 1 154 ? -24.445 30.373 33.663 1.00 51.30 824 GLN A N 1
ATOM 1240 C CA . GLN A 1 154 ? -23.192 30.735 33.018 1.00 50.36 824 GLN A CA 1
ATOM 1241 C C . GLN A 1 154 ? -22.026 29.903 33.553 1.00 49.78 824 GLN A C 1
ATOM 1242 O O . GLN A 1 154 ? -21.162 29.473 32.792 1.00 48.96 824 GLN A O 1
ATOM 1248 N N . LYS A 1 155 ? -22.016 29.676 34.864 1.00 49.97 825 LYS A N 1
ATOM 1249 C CA . LYS A 1 155 ? -20.965 28.894 35.511 1.00 50.72 825 LYS A CA 1
ATOM 1250 C C . LYS A 1 155 ? -20.755 27.572 34.812 1.00 49.71 825 LYS A C 1
ATOM 1251 O O . LYS A 1 155 ? -19.629 27.111 34.638 1.00 50.11 825 LYS A O 1
ATOM 1257 N N . PHE A 1 156 ? -21.854 26.952 34.418 1.00 48.78 826 PHE A N 1
ATOM 1258 C CA . PHE A 1 156 ? -21.766 25.661 33.770 1.00 47.31 826 PHE A CA 1
ATOM 1259 C C . PHE A 1 156 ? -21.397 25.716 32.285 1.00 45.14 826 PHE A C 1
ATOM 1260 O O . PHE A 1 156 ? -20.698 24.834 31.787 1.00 45.86 826 PHE A O 1
ATOM 1268 N N . PHE A 1 157 ? -21.876 26.734 31.576 1.00 42.07 827 PHE A N 1
ATOM 1269 C CA . PHE A 1 157 ? -21.552 26.904 30.165 1.00 38.40 827 PHE A CA 1
ATOM 1270 C C . PHE A 1 157 ? -20.036 27.014 30.005 1.00 38.54 827 PHE A C 1
ATOM 1271 O O . PHE A 1 157 ? -19.453 26.412 29.108 1.00 37.51 827 PHE A O 1
ATOM 1279 N N . ASP A 1 158 ? -19.401 27.784 30.885 1.00 38.87 828 ASP A N 1
AT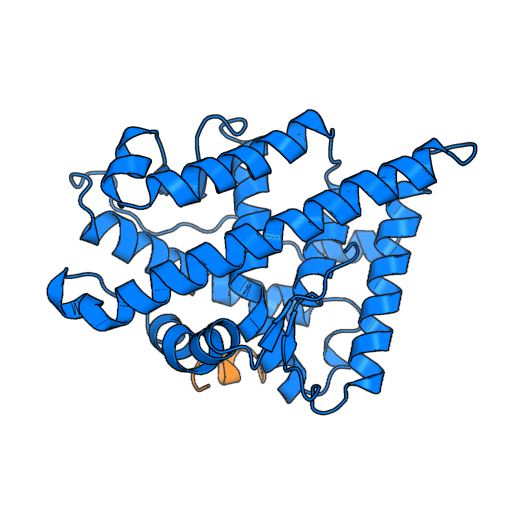OM 1280 C CA . ASP A 1 158 ? -17.959 27.966 30.823 1.00 40.56 828 ASP A CA 1
ATOM 1281 C C . ASP A 1 158 ? -17.212 26.649 31.053 1.00 41.42 828 ASP A C 1
ATOM 1282 O O . ASP A 1 158 ? -16.134 26.425 30.496 1.00 41.38 828 ASP A O 1
ATOM 1287 N N . GLU A 1 159 ? -17.794 25.778 31.868 1.00 41.88 829 GLU A N 1
ATOM 1288 C CA . GLU A 1 159 ? -17.208 24.476 32.153 1.00 42.40 829 GLU A CA 1
ATOM 1289 C C . GLU A 1 159 ? -17.218 23.641 30.882 1.00 40.81 829 GLU A C 1
ATOM 1290 O O . GLU A 1 159 ? -16.209 23.065 30.473 1.00 40.29 829 GLU A O 1
ATOM 1296 N N . LEU A 1 160 ? -18.388 23.551 30.271 1.00 38.67 830 LEU A N 1
ATOM 1297 C CA . LEU A 1 160 ? -18.525 22.767 29.061 1.00 37.16 830 LEU A CA 1
ATOM 1298 C C . LEU A 1 160 ? -17.543 23.282 28.009 1.00 37.35 830 LEU A C 1
ATOM 1299 O O . LEU A 1 160 ? -16.884 22.496 27.325 1.00 36.26 830 LEU A O 1
ATOM 1304 N N . ARG A 1 161 ? -17.437 24.609 27.897 1.00 37.25 831 ARG A N 1
ATOM 1305 C CA . ARG A 1 161 ? -16.550 25.222 26.919 1.00 37.05 831 ARG A CA 1
ATOM 1306 C C . ARG A 1 161 ? -15.109 24.823 27.177 1.00 36.86 831 ARG A C 1
ATOM 1307 O O . ARG A 1 161 ? -14.394 24.416 26.267 1.00 36.37 831 ARG A O 1
ATOM 1315 N N . MET A 1 162 ? -14.685 24.937 28.426 1.00 38.17 832 MET A N 1
ATOM 1316 C CA . MET A 1 162 ? -13.331 24.564 28.792 1.00 38.90 832 MET A CA 1
ATOM 1317 C C . MET A 1 162 ? -13.008 23.150 28.303 1.00 39.33 832 MET A C 1
ATOM 1318 O O . MET A 1 162 ? -11.944 22.920 27.727 1.00 38.29 832 MET A O 1
ATOM 1323 N N . ASN A 1 163 ? -13.930 22.211 28.534 1.00 39.78 833 ASN A N 1
ATOM 1324 C CA . ASN A 1 163 ? -13.742 20.815 28.133 1.00 39.21 833 ASN A CA 1
ATOM 1325 C C . ASN A 1 163 ? -13.614 20.655 26.636 1.00 38.97 833 ASN A C 1
ATOM 1326 O O . ASN A 1 163 ? -12.820 19.854 26.160 1.00 38.54 833 ASN A O 1
ATOM 1331 N N . TYR A 1 164 ? -14.398 21.414 25.882 1.00 40.19 834 TYR A N 1
ATOM 1332 C CA . TYR A 1 164 ? -14.316 21.319 24.434 1.00 40.86 834 TYR A CA 1
ATOM 1333 C C . TYR A 1 164 ? -13.009 21.919 23.917 1.00 41.32 834 TYR A C 1
ATOM 1334 O O . TYR A 1 164 ? -12.479 21.479 22.896 1.00 40.97 834 TYR A O 1
ATOM 1343 N N . ILE A 1 165 ? -12.489 22.918 24.628 1.00 42.06 835 ILE A N 1
ATOM 1344 C CA . ILE A 1 165 ? -11.221 23.541 24.257 1.00 42.73 835 ILE A CA 1
ATOM 1345 C C . ILE A 1 165 ? -10.104 22.539 24.535 1.00 44.10 835 ILE A C 1
ATOM 1346 O O . ILE A 1 165 ? -9.157 22.418 23.764 1.00 44.44 835 ILE A O 1
ATOM 1351 N N . LYS A 1 166 ? -10.227 21.825 25.648 1.00 45.90 836 LYS A N 1
ATOM 1352 C CA . LYS A 1 166 ? -9.229 20.840 26.042 1.00 47.34 836 LYS A CA 1
ATOM 1353 C C . LYS A 1 166 ? -9.218 19.660 25.090 1.00 47.82 836 LYS A C 1
ATOM 1354 O O . LYS A 1 166 ? -8.205 18.984 24.954 1.00 47.26 836 LYS A O 1
ATOM 1360 N N . GLU A 1 167 ? -10.353 19.416 24.438 1.00 49.20 837 GLU A N 1
ATOM 1361 C CA . GLU A 1 167 ? -10.479 18.326 23.473 1.00 50.02 837 GLU A CA 1
ATOM 1362 C C . GLU A 1 167 ? -9.757 18.694 22.185 1.00 49.80 837 GLU A C 1
ATOM 1363 O O . GLU A 1 167 ? -8.923 17.946 21.694 1.00 49.77 837 GLU A O 1
ATOM 1369 N N . LEU A 1 168 ? -10.081 19.854 21.634 1.00 50.84 838 LEU A N 1
ATOM 1370 C CA . LEU A 1 168 ? -9.416 20.326 20.427 1.00 51.65 838 LEU A CA 1
ATOM 1371 C C . LEU A 1 168 ? -7.909 20.311 20.679 1.00 51.96 838 LEU A C 1
ATOM 1372 O O . LEU A 1 168 ? -7.110 20.184 19.757 1.00 51.86 838 LEU A O 1
ATOM 1377 N N . ASP A 1 169 ? -7.541 20.452 21.947 1.00 52.68 839 ASP A N 1
ATOM 1378 C CA . ASP A 1 169 ? -6.151 20.469 22.374 1.00 53.49 839 ASP A CA 1
ATOM 1379 C C . ASP A 1 169 ? -5.542 19.063 22.288 1.00 54.61 839 ASP A C 1
ATOM 1380 O O . ASP A 1 169 ? -4.411 18.899 21.840 1.00 53.80 839 ASP A O 1
ATOM 1385 N N . ARG A 1 170 ? -6.292 18.050 22.712 1.00 57.05 840 ARG A N 1
ATOM 1386 C CA . ARG A 1 170 ? -5.815 16.669 22.653 1.00 59.09 840 ARG A CA 1
ATOM 1387 C C . ARG A 1 170 ? -5.747 16.175 21.211 1.00 59.81 840 ARG A C 1
ATOM 1388 O O . ARG A 1 170 ? -4.813 15.477 20.833 1.00 60.12 840 ARG A O 1
ATOM 1396 N N . ILE A 1 171 ? -6.755 16.518 20.417 1.00 60.68 841 ILE A N 1
ATOM 1397 C CA . ILE A 1 171 ? -6.794 16.111 19.020 1.00 62.10 841 ILE A CA 1
ATOM 1398 C C . ILE A 1 171 ? -5.503 16.503 18.316 1.00 62.60 841 ILE A C 1
ATOM 1399 O O . ILE A 1 171 ? -4.987 15.758 17.485 1.00 63.32 841 ILE A O 1
ATOM 1404 N N . ILE A 1 172 ? -4.982 17.677 18.651 1.00 62.88 842 ILE A N 1
ATOM 1405 C CA . ILE A 1 172 ? -3.737 18.140 18.062 1.00 63.31 842 ILE A CA 1
ATOM 1406 C C . ILE A 1 172 ? -2.566 17.381 18.685 1.00 63.82 842 ILE A C 1
ATOM 1407 O O . ILE A 1 172 ? -1.678 16.903 17.978 1.00 64.05 842 ILE A O 1
ATOM 1412 N N . ALA A 1 173 ? -2.579 17.281 20.014 1.00 63.90 843 ALA A N 1
ATOM 1413 C CA . ALA A 1 173 ? -1.522 16.607 20.764 1.00 64.32 843 ALA A CA 1
ATOM 1414 C C . ALA A 1 173 ? -1.336 15.133 20.398 1.00 65.37 843 ALA A C 1
ATOM 1415 O O . ALA A 1 173 ? -0.293 14.547 20.691 1.00 65.31 843 ALA A O 1
ATOM 1417 N N . CYS A 1 174 ? -2.342 14.535 19.767 1.00 66.73 8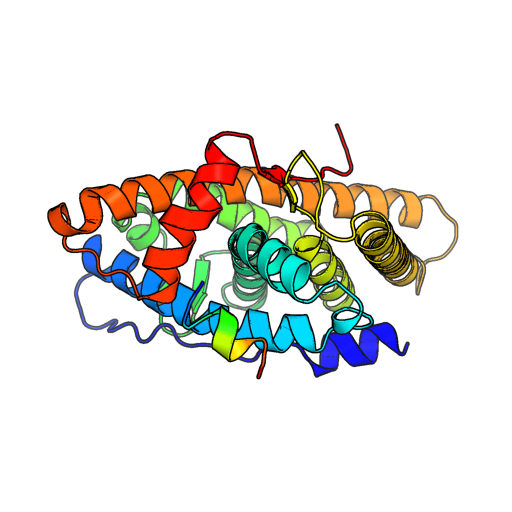44 CYS A N 1
ATOM 1418 C CA . CYS A 1 174 ? -2.251 13.142 19.350 1.00 68.47 844 CYS A CA 1
ATOM 1419 C C . CYS A 1 174 ? -1.658 13.028 17.952 1.00 69.01 844 CYS A C 1
ATOM 1420 O O . CYS A 1 174 ? -2.137 13.648 16.997 1.00 70.36 844 CYS A O 1
ATOM 1423 N N . LYS A 1 175 ? -0.604 12.226 17.855 1.00 69.29 845 LYS A N 1
ATOM 1424 C CA . LYS A 1 175 ? 0.117 11.999 16.608 1.00 70.45 845 LYS A CA 1
ATOM 1425 C C . LYS A 1 175 ? 1.056 13.166 16.366 1.00 71.93 845 LYS A C 1
ATOM 1426 O O . LYS A 1 175 ? 1.338 13.550 15.245 1.00 70.21 845 LYS A O 1
ATOM 1432 N N . ARG A 1 176 ? 1.571 13.731 17.447 1.00 69.80 846 ARG A N 1
ATOM 1433 C CA . ARG A 1 176 ? 2.512 14.839 17.315 1.00 70.06 846 ARG A CA 1
ATOM 1434 C C . ARG A 1 176 ? 3.536 14.885 18.445 1.00 71.85 846 ARG A C 1
ATOM 1435 O O . ARG A 1 176 ? 3.197 15.096 19.604 1.00 72.05 846 ARG A O 1
ATOM 1443 N N . LYS A 1 177 ? 4.804 14.724 18.109 1.00 71.52 847 LYS A N 1
ATOM 1444 C CA . LYS A 1 177 ? 5.823 14.757 19.136 1.00 70.65 847 LYS A CA 1
ATOM 1445 C C . LYS A 1 177 ? 6.329 16.177 19.481 1.00 70.89 847 LYS A C 1
ATOM 1446 O O . LYS A 1 177 ? 5.990 17.169 18.803 1.00 70.13 847 LYS A O 1
ATOM 1452 N N . ASN A 1 178 ? 7.175 16.282 20.525 1.00 71.37 848 ASN A N 1
ATOM 1453 C CA . ASN A 1 178 ? 7.845 17.558 20.973 1.00 73.09 848 ASN A CA 1
ATOM 1454 C C . ASN A 1 178 ? 6.865 18.704 21.284 1.00 72.34 848 ASN A C 1
ATOM 1455 O O . ASN A 1 178 ? 5.699 18.317 21.631 1.00 74.82 848 ASN A O 1
ATOM 1460 N N . PRO A 1 179 ? 7.218 20.042 21.285 1.00 74.30 849 PRO A N 1
ATOM 1461 C CA . PRO A 1 179 ? 5.976 20.766 21.669 1.00 75.23 849 PRO A CA 1
ATOM 1462 C C . PRO A 1 179 ? 5.764 22.110 20.916 1.00 72.75 849 PRO A C 1
ATOM 1463 O O . PRO A 1 179 ? 4.840 22.872 21.281 1.00 73.30 849 PRO A O 1
ATOM 1467 N N . THR A 1 180 ? 6.619 22.492 19.948 1.00 72.67 850 THR A N 1
ATOM 1468 C CA . THR A 1 180 ? 6.339 23.812 19.288 1.00 71.32 850 THR A CA 1
ATOM 1469 C C . THR A 1 180 ? 5.305 23.670 18.188 1.00 67.60 850 THR A C 1
ATOM 1470 O O . THR A 1 180 ? 4.622 24.655 17.874 1.00 71.24 850 THR A O 1
ATOM 1474 N N . SER A 1 181 ? 5.203 22.476 17.594 1.00 67.56 851 SER A N 1
ATOM 1475 C CA . SER A 1 181 ? 4.266 22.215 16.515 1.00 66.07 851 SER A CA 1
ATOM 1476 C C . SER A 1 181 ? 2.875 22.249 17.111 1.00 64.38 851 SER A C 1
ATOM 1477 O O . SER A 1 181 ? 1.991 22.914 16.577 1.00 64.19 851 SER A O 1
ATOM 1480 N N . CYS A 1 182 ? 2.686 21.543 18.224 1.00 64.51 852 CYS A N 1
ATOM 1481 C CA . CYS A 1 182 ? 1.389 21.537 18.898 1.00 65.44 852 CYS A CA 1
ATOM 1482 C C . CYS A 1 182 ? 1.012 22.969 19.220 1.00 64.38 852 CYS A C 1
ATOM 1483 O O . CYS A 1 182 ? 0.000 23.490 18.744 1.00 65.39 852 CYS A O 1
ATOM 1486 N N . SER A 1 183 ? 1.849 23.593 20.042 1.00 63.30 853 SER A N 1
ATOM 1487 C CA . SER A 1 183 ? 1.662 24.974 20.455 1.00 62.38 853 SER A CA 1
ATOM 1488 C C . SER A 1 183 ? 1.383 25.877 19.258 1.00 60.92 853 SER A C 1
ATOM 1489 O O . SER A 1 183 ? 0.638 26.853 19.363 1.00 61.51 853 SER A O 1
ATOM 1492 N N . ARG A 1 184 ? 1.976 25.532 18.120 1.00 60.19 854 ARG A N 1
ATOM 1493 C CA . ARG A 1 184 ? 1.824 26.296 16.885 1.00 60.20 854 ARG A CA 1
ATOM 1494 C C . ARG A 1 184 ? 0.536 25.940 16.139 1.00 57.64 854 ARG A C 1
ATOM 1495 O O . ARG A 1 184 ? -0.121 26.803 15.557 1.00 57.35 854 ARG A O 1
ATOM 1503 N N . ARG A 1 185 ? 0.196 24.657 16.145 1.00 53.78 855 ARG A N 1
ATOM 1504 C CA . ARG A 1 185 ? -1.013 24.193 15.498 1.00 50.68 855 ARG A CA 1
ATOM 1505 C C . ARG A 1 185 ? -2.201 24.829 16.217 1.00 49.21 855 ARG A C 1
ATOM 1506 O O . ARG A 1 185 ? -3.130 25.340 15.585 1.00 48.90 855 ARG A O 1
ATOM 1514 N N . PHE A 1 186 ? -2.150 24.806 17.546 1.00 46.87 856 PHE A N 1
ATOM 1515 C CA . PHE A 1 186 ? -3.215 25.366 18.369 1.00 44.95 856 PHE A CA 1
ATOM 1516 C C . PHE A 1 186 ? -3.410 26.863 18.131 1.00 43.88 856 PHE A C 1
ATOM 1517 O O . PHE A 1 186 ? -4.521 27.386 18.260 1.00 42.52 856 PHE A O 1
ATOM 1525 N N . TYR A 1 187 ? -2.324 27.551 17.789 1.00 42.01 857 TYR A N 1
ATOM 1526 C CA . TYR A 1 187 ? -2.391 28.977 17.524 1.00 39.61 857 TYR A CA 1
ATOM 1527 C C . TYR A 1 187 ? -3.095 29.220 16.198 1.00 38.39 857 TYR A C 1
ATOM 1528 O O . TYR A 1 187 ? -3.946 30.094 16.102 1.00 37.66 857 TYR A O 1
ATOM 1537 N N . GLN A 1 188 ? -2.739 28.442 15.180 1.00 38.66 858 GLN A N 1
ATOM 1538 C CA . GLN A 1 188 ? -3.330 28.589 13.851 1.00 39.63 858 GLN A CA 1
ATOM 1539 C C . GLN A 1 188 ? -4.826 28.294 13.835 1.00 39.38 858 GLN A C 1
ATOM 1540 O O . GLN A 1 188 ? -5.604 29.026 13.222 1.00 36.80 858 GLN A O 1
ATOM 1546 N N . LEU A 1 189 ? -5.214 27.209 14.506 1.00 39.60 859 LEU A N 1
ATOM 1547 C CA . LEU A 1 189 ? -6.610 26.790 14.568 1.00 39.99 859 LEU A CA 1
ATOM 1548 C C . LEU A 1 189 ? -7.513 27.711 15.401 1.00 40.72 859 LEU A C 1
ATOM 1549 O O . LEU A 1 189 ? -8.676 27.927 15.041 1.00 39.26 859 LEU A O 1
ATOM 1554 N N . THR A 1 190 ? -6.995 28.264 16.499 1.00 40.27 860 THR A N 1
ATOM 1555 C CA . THR A 1 190 ? -7.792 29.199 17.297 1.00 38.84 860 THR A CA 1
ATOM 1556 C C . THR A 1 190 ? -7.929 30.505 16.503 1.00 38.72 860 THR A C 1
ATOM 1557 O O . THR A 1 190 ? -8.882 31.263 16.690 1.00 39.11 860 THR A O 1
ATOM 1561 N N . LYS A 1 191 ? -6.973 30.766 15.617 1.00 38.20 861 LYS A N 1
ATOM 1562 C CA . LYS A 1 191 ? -7.026 31.964 14.779 1.00 38.19 861 LYS A CA 1
ATOM 1563 C C . LYS A 1 191 ? -8.078 31.756 13.699 1.00 37.34 861 LYS A C 1
ATOM 1564 O O . LYS A 1 191 ? -8.784 32.687 13.315 1.00 36.37 861 LYS A O 1
ATOM 1570 N N . LEU A 1 192 ? -8.156 30.520 13.209 1.00 37.51 862 LEU A N 1
ATOM 1571 C CA . LEU A 1 192 ? -9.096 30.141 12.158 1.00 36.88 862 LEU A CA 1
ATOM 1572 C C . LEU A 1 192 ? -10.511 30.265 12.688 1.00 37.47 862 LEU A C 1
ATOM 1573 O O . LEU A 1 192 ? -11.383 30.805 12.014 1.00 38.49 862 LEU A O 1
ATOM 1578 N N . LEU A 1 193 ? -10.727 29.753 13.898 1.00 37.40 863 LEU A N 1
ATOM 1579 C CA . LEU A 1 193 ? -12.030 29.818 14.559 1.00 36.20 863 LEU A CA 1
ATOM 1580 C C . LEU A 1 193 ? -12.443 31.270 14.784 1.00 36.17 863 LEU A C 1
ATOM 1581 O O . LEU A 1 193 ? -13.629 31.597 14.722 1.00 36.55 863 LEU A O 1
ATOM 1586 N N . ASP A 1 194 ? -11.466 32.134 15.056 1.00 36.97 864 ASP A N 1
ATOM 1587 C CA . ASP A 1 194 ? -11.745 33.552 15.288 1.00 38.79 864 ASP A CA 1
ATOM 1588 C C . ASP A 1 194 ? -12.208 34.238 14.012 1.00 37.82 864 ASP A C 1
ATOM 1589 O O . ASP A 1 194 ? -13.150 35.021 14.031 1.00 38.36 864 ASP A O 1
ATOM 1594 N N . SER A 1 195 ? -11.533 33.937 12.905 1.00 36.90 865 SER A N 1
ATOM 1595 C CA . SER A 1 195 ? -11.855 34.520 11.608 1.00 35.52 865 SER A CA 1
ATOM 1596 C C . SER A 1 195 ? -13.274 34.204 11.162 1.00 34.74 865 SER A C 1
ATOM 1597 O O . SER A 1 195 ? -13.783 34.825 10.230 1.00 35.38 865 SER A O 1
ATOM 1600 N N . VAL A 1 196 ? -13.903 33.233 11.812 1.00 33.65 866 VAL A N 1
ATOM 1601 C CA . VAL A 1 196 ? -15.265 32.849 11.462 1.00 33.73 866 VAL A CA 1
ATOM 1602 C C . VAL A 1 196 ? -16.281 33.865 11.971 1.00 33.59 866 VAL A C 1
ATOM 1603 O O . VAL A 1 196 ? -17.316 34.102 11.337 1.00 33.09 866 VAL A O 1
ATOM 1607 N N . GLN A 1 197 ? -15.983 34.454 13.122 1.00 32.85 867 GLN A N 1
ATOM 1608 C CA . GLN A 1 197 ? -16.880 35.426 13.724 1.00 32.44 867 GLN A CA 1
ATOM 1609 C C . GLN A 1 197 ? -17.143 36.638 12.819 1.00 33.02 867 GLN A C 1
ATOM 1610 O O . GLN A 1 197 ? -18.298 36.995 12.560 1.00 34.21 867 GLN A O 1
ATOM 1616 N N . PRO A 1 198 ? -16.076 37.290 12.328 1.00 32.27 868 PRO A N 1
ATOM 1617 C CA . PRO A 1 198 ? -16.238 38.454 11.452 1.00 31.11 868 PRO A CA 1
ATOM 1618 C C . PRO A 1 198 ? -17.134 38.175 10.254 1.00 31.85 868 PRO A C 1
ATOM 1619 O O . PRO A 1 198 ? -17.926 39.026 9.859 1.00 34.10 868 PRO A O 1
ATOM 1623 N N . ILE A 1 199 ? -16.998 36.987 9.667 1.00 32.43 869 ILE A N 1
ATOM 1624 C CA . ILE A 1 199 ? -17.810 36.589 8.510 1.00 31.68 869 ILE A CA 1
ATOM 1625 C C . ILE A 1 199 ? -19.246 36.391 8.963 1.00 32.77 869 ILE A C 1
ATOM 1626 O O . ILE A 1 199 ? -20.191 36.778 8.282 1.00 33.56 869 ILE A O 1
ATOM 1631 N N . ALA A 1 200 ? -19.400 35.755 10.115 1.00 32.84 870 ALA A N 1
ATOM 1632 C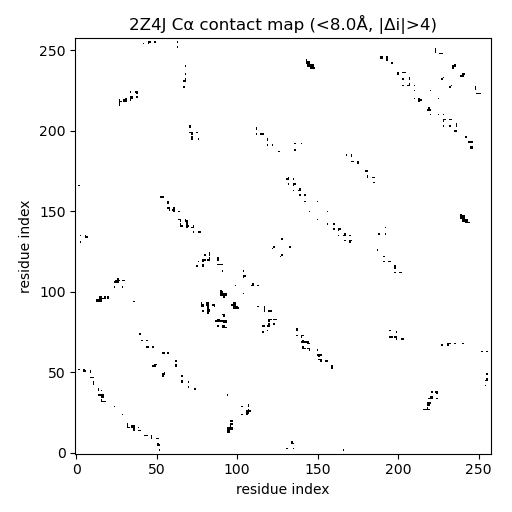 CA . ALA A 1 200 ? -20.713 35.491 10.649 1.00 32.83 870 ALA A CA 1
ATOM 1633 C C . ALA A 1 200 ? -21.515 36.776 10.808 1.00 33.67 870 ALA A C 1
ATOM 1634 O O . ALA A 1 200 ? -22.639 36.864 10.315 1.00 33.44 870 ALA A O 1
ATOM 1636 N N . ARG A 1 201 ? -20.942 37.775 11.485 1.00 34.11 871 ARG A N 1
ATOM 1637 C CA . ARG A 1 201 ? -21.660 39.030 11.721 1.00 35.26 871 ARG A CA 1
ATOM 1638 C C . ARG A 1 201 ? -22.077 39.749 10.446 1.00 36.56 871 ARG A C 1
ATOM 1639 O O . ARG A 1 201 ? -23.094 40.445 10.416 1.00 36.62 871 ARG A O 1
ATOM 1647 N N . GLU A 1 202 ? -21.278 39.596 9.398 1.00 37.48 872 GLU A N 1
ATOM 1648 C CA . GLU A 1 202 ? -21.568 40.197 8.106 1.00 36.81 872 GLU A CA 1
ATOM 1649 C C . GLU A 1 202 ? -22.853 39.594 7.545 1.00 35.31 872 GLU A C 1
ATOM 1650 O O . GLU A 1 202 ? -23.679 40.290 6.961 1.00 35.26 872 GLU A O 1
ATOM 1656 N N . LEU A 1 203 ? -22.999 38.284 7.706 1.00 32.64 873 LEU A N 1
ATOM 1657 C CA . LEU A 1 203 ? -24.172 37.591 7.211 1.00 31.10 873 LEU A CA 1
ATOM 1658 C C . LEU A 1 203 ? -25.378 37.930 8.074 1.00 30.47 873 LEU A C 1
ATOM 1659 O O . LEU A 1 203 ? -26.511 37.971 7.602 1.00 30.11 873 LEU A O 1
ATOM 1664 N N . HIS A 1 204 ? -25.126 38.180 9.348 1.00 31.22 874 HIS A N 1
ATOM 1665 C CA . HIS A 1 204 ? -26.185 38.546 10.272 1.00 33.38 874 HIS A CA 1
ATOM 1666 C C . HIS A 1 204 ? -26.764 39.893 9.825 1.00 33.97 874 HIS A C 1
ATOM 1667 O O . HIS A 1 204 ? -27.983 40.084 9.756 1.00 33.46 874 HIS A O 1
ATOM 1674 N N . GLN A 1 205 ? -25.869 40.824 9.515 1.00 33.35 875 GLN A N 1
ATOM 1675 C CA . GLN A 1 205 ? -26.275 42.143 9.069 1.00 33.18 875 GLN A CA 1
ATOM 1676 C C . GLN A 1 205 ? -27.006 42.036 7.746 1.00 33.27 875 GLN A C 1
ATOM 1677 O O . GLN A 1 205 ? -28.060 42.633 7.542 1.00 33.84 875 GLN A O 1
ATOM 1683 N N . PHE A 1 206 ? -26.430 41.274 6.835 1.00 33.74 876 PHE A N 1
ATOM 1684 C CA . PHE A 1 206 ? -27.032 41.099 5.530 1.00 33.65 876 PHE A CA 1
ATOM 1685 C C . PHE A 1 206 ? -28.452 40.504 5.601 1.00 33.26 876 PHE A C 1
ATOM 1686 O O . PHE A 1 206 ? -29.388 41.062 5.026 1.00 32.30 876 PHE A O 1
ATOM 1694 N N . THR A 1 207 ? -28.610 39.399 6.330 1.00 32.45 877 THR A N 1
ATOM 1695 C CA . THR A 1 207 ? -29.900 38.718 6.441 1.00 31.77 877 THR A CA 1
ATOM 1696 C C . THR A 1 207 ? -30.958 39.536 7.179 1.00 32.68 877 THR A C 1
ATOM 1697 O O . THR A 1 207 ? -32.152 39.407 6.915 1.00 31.14 877 THR A O 1
ATOM 1701 N N . PHE A 1 208 ? -30.523 40.373 8.113 1.00 34.15 878 PHE A N 1
ATOM 1702 C CA . PHE A 1 208 ? -31.459 41.195 8.855 1.00 35.51 878 PHE A CA 1
ATOM 1703 C C . PHE A 1 208 ? -32.017 42.252 7.902 1.00 36.82 878 PHE A C 1
ATOM 1704 O O . PHE A 1 208 ? -33.230 42.412 7.772 1.00 36.70 878 PHE A O 1
ATOM 1712 N N . ASP A 1 209 ? -31.124 42.974 7.236 1.00 38.61 879 ASP A N 1
ATOM 1713 C CA . ASP A 1 209 ? -31.538 43.985 6.281 1.00 40.13 879 ASP A CA 1
ATOM 1714 C C . ASP A 1 209 ? -32.455 43.341 5.259 1.00 41.00 879 ASP A C 1
ATOM 1715 O O . ASP A 1 209 ? -33.450 43.932 4.841 1.00 42.12 879 ASP A O 1
ATOM 1720 N N . LEU A 1 210 ? -32.113 42.118 4.864 1.00 41.77 880 LEU A N 1
ATOM 1721 C CA . LEU A 1 210 ? -32.885 41.376 3.874 1.00 41.32 880 LEU A CA 1
ATOM 1722 C C . LEU A 1 210 ? -34.313 41.092 4.330 1.00 41.32 880 LEU A C 1
ATOM 1723 O O . LEU A 1 210 ? -35.269 41.309 3.589 1.00 41.01 880 LEU A O 1
ATOM 1728 N N . LEU A 1 211 ? -34.455 40.605 5.553 1.00 41.14 881 LEU A N 1
ATOM 1729 C CA . LEU A 1 211 ? -35.769 40.288 6.094 1.00 42.08 881 LEU A CA 1
ATOM 1730 C C . LEU A 1 211 ? -36.687 41.512 6.155 1.00 43.70 881 LEU A C 1
ATOM 1731 O O . LEU A 1 211 ? -37.870 41.433 5.810 1.00 43.11 881 LEU A O 1
ATOM 1736 N N . ILE A 1 212 ? -36.136 42.637 6.607 1.00 45.70 882 ILE A N 1
ATOM 1737 C CA . ILE A 1 212 ? -36.902 43.868 6.729 1.00 47.44 882 ILE A CA 1
ATOM 1738 C C . ILE A 1 212 ? -37.604 44.227 5.422 1.00 49.80 882 ILE A C 1
ATOM 1739 O O . ILE A 1 212 ? -38.789 44.570 5.421 1.00 50.56 882 ILE A O 1
ATOM 1744 N N . LYS A 1 213 ? -36.880 44.132 4.312 1.00 51.82 883 LYS A N 1
ATOM 1745 C CA . LYS A 1 213 ? -37.444 44.482 3.013 1.00 54.7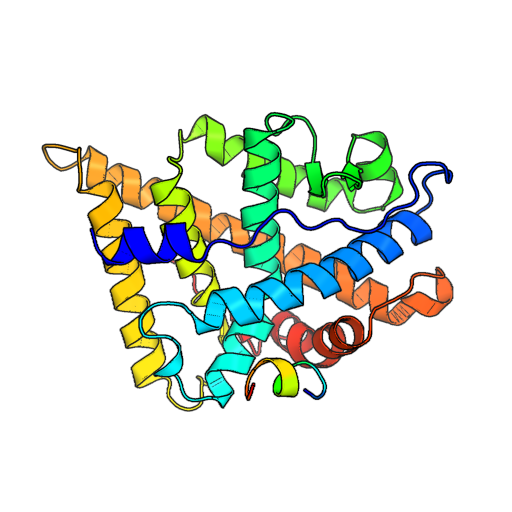8 883 LYS A CA 1
ATOM 1746 C C . LYS A 1 213 ? -37.732 43.265 2.145 1.00 55.97 883 LYS A C 1
ATOM 1747 O O . LYS A 1 213 ? -37.880 43.393 0.926 1.00 55.77 883 LYS A O 1
ATOM 1753 N N . SER A 1 214 ? -37.815 42.092 2.766 1.00 57.67 884 SER A N 1
ATOM 1754 C CA . SER A 1 214 ? -38.054 40.860 2.025 1.00 58.23 884 SER A CA 1
ATOM 1755 C C . SER A 1 214 ? -39.249 40.942 1.094 1.00 59.03 884 SER A C 1
ATOM 1756 O O . SER A 1 214 ? -39.168 40.527 -0.063 1.00 58.86 884 SER A O 1
ATOM 1759 N N . HIS A 1 215 ? -40.353 41.490 1.586 1.00 61.08 885 HIS A N 1
ATOM 1760 C CA . HIS A 1 215 ? -41.564 41.603 0.772 1.00 63.90 885 HIS A CA 1
ATOM 1761 C C . HIS A 1 215 ? -41.450 42.604 -0.398 1.00 64.15 885 HIS A C 1
ATOM 1762 O O . HIS A 1 215 ? -42.326 42.664 -1.266 1.00 64.07 885 HIS A O 1
ATOM 1769 N N . MET A 1 216 ? -40.365 43.375 -0.422 1.00 64.24 886 MET A N 1
ATOM 1770 C CA . MET A 1 216 ? -40.134 44.343 -1.486 1.00 63.98 886 MET A CA 1
ATOM 1771 C C . MET A 1 216 ? -39.324 43.702 -2.615 1.00 63.23 886 MET A C 1
ATOM 1772 O O . MET A 1 216 ? -39.431 44.103 -3.776 1.00 63.16 886 MET A O 1
ATOM 1777 N N . VAL A 1 217 ? -38.509 42.710 -2.267 1.00 61.69 887 VAL A N 1
ATOM 1778 C CA . VAL A 1 217 ? -37.665 42.031 -3.249 1.00 59.96 887 VAL A CA 1
ATOM 1779 C C . VAL A 1 217 ? -38.163 40.623 -3.592 1.00 58.95 887 VAL A C 1
ATOM 1780 O O . VAL A 1 217 ? -37.532 39.901 -4.373 1.00 58.33 887 VAL A O 1
ATOM 1784 N N . SER A 1 218 ? -39.297 40.252 -2.997 1.00 57.58 888 SER A N 1
ATOM 1785 C CA . SER A 1 218 ? -39.936 38.960 -3.237 1.00 56.29 888 SER A CA 1
ATOM 1786 C C . SER A 1 218 ? -39.170 37.771 -2.685 1.00 55.52 888 SER A C 1
ATOM 1787 O O . SER A 1 218 ? -39.268 36.670 -3.226 1.00 55.83 888 SER A O 1
ATOM 1790 N N . VAL A 1 219 ? -38.412 37.985 -1.613 1.00 54.22 889 VAL A N 1
ATOM 1791 C CA . VAL A 1 219 ? -37.621 36.914 -1.011 1.00 52.65 889 VAL A CA 1
ATOM 1792 C C . VAL A 1 219 ? -38.361 36.285 0.159 1.00 51.47 889 VAL A C 1
ATOM 1793 O O . VAL A 1 219 ? -38.679 36.967 1.131 1.00 51.40 889 VAL A O 1
ATOM 1797 N N . ASP A 1 220 ? -38.615 34.981 0.073 1.00 50.84 890 ASP A N 1
ATOM 1798 C CA . ASP A 1 220 ? -39.337 34.267 1.127 1.00 50.14 890 ASP A CA 1
ATOM 1799 C C . ASP A 1 220 ? -38.461 33.861 2.308 1.00 48.54 890 ASP A C 1
ATOM 1800 O O . ASP A 1 220 ? -37.281 33.554 2.146 1.00 48.30 890 ASP A O 1
ATOM 1805 N N . PHE A 1 221 ? -39.052 33.851 3.497 1.00 47.26 891 PHE A N 1
ATOM 1806 C CA . PHE A 1 221 ? -38.338 33.446 4.698 1.00 46.34 891 PHE A CA 1
ATOM 1807 C C . PHE A 1 221 ? -39.079 32.332 5.424 1.00 46.13 891 PHE A C 1
ATOM 1808 O O . PHE A 1 221 ? -40.267 32.461 5.716 1.00 46.88 891 PHE A O 1
ATOM 1816 N N . PRO A 1 222 ? -38.402 31.207 5.708 1.00 46.43 892 PRO A N 1
ATOM 1817 C CA . PRO A 1 222 ? -39.149 30.170 6.424 1.00 47.41 892 PRO A CA 1
ATOM 1818 C C . PRO A 1 222 ? -39.646 30.769 7.756 1.00 49.69 892 PRO A C 1
ATOM 1819 O O . PRO A 1 222 ? -39.328 31.908 8.085 1.00 49.99 892 PRO A O 1
ATOM 1823 N N . GLU A 1 223 ? -40.400 30.006 8.530 1.00 51.67 893 GLU A N 1
ATOM 1824 C CA . GLU A 1 223 ? -40.946 30.522 9.781 1.00 54.45 893 GLU A CA 1
ATOM 1825 C C . GLU A 1 223 ? -39.968 30.609 10.959 1.00 54.52 893 GLU A C 1
ATOM 1826 O O . GLU A 1 223 ? -40.027 31.565 11.738 1.00 54.55 893 GLU A O 1
ATOM 1832 N N . MET A 1 224 ? -39.093 29.617 11.115 1.00 54.11 894 MET A N 1
ATOM 1833 C CA . MET A 1 224 ? -38.112 29.662 12.199 1.00 54.26 894 MET A CA 1
ATOM 1834 C C . MET A 1 224 ? -37.037 30.685 11.840 1.00 53.05 894 MET A C 1
ATOM 1835 O O . MET A 1 224 ? -36.377 31.243 12.714 1.00 52.17 894 MET A O 1
ATOM 1840 N N . MET A 1 225 ? -36.861 30.907 10.540 1.00 51.37 895 MET A N 1
ATOM 1841 C CA . MET A 1 225 ? -35.877 31.853 10.040 1.00 49.32 895 MET A CA 1
ATOM 1842 C C . MET A 1 225 ? -36.297 33.280 10.347 1.00 47.87 895 MET A C 1
ATOM 1843 O O . MET A 1 225 ? -35.583 34.019 11.031 1.00 47.15 895 MET A O 1
ATOM 1848 N N . ALA A 1 226 ? -37.461 33.661 9.828 1.00 46.10 896 ALA A N 1
ATOM 1849 C CA . ALA A 1 226 ? -37.994 34.999 10.033 1.00 43.85 896 ALA A CA 1
ATOM 1850 C C . ALA A 1 226 ? -38.133 35.250 11.526 1.00 42.75 896 ALA A C 1
ATOM 1851 O O . ALA A 1 226 ? -38.108 36.386 11.996 1.00 42.86 896 ALA A O 1
ATOM 1853 N N . GLU A 1 227 ? -38.264 34.168 12.274 1.00 42.23 897 GLU A N 1
ATOM 1854 C CA . GLU A 1 227 ? -38.418 34.252 13.716 1.00 41.81 897 GLU A CA 1
ATOM 1855 C C . GLU A 1 227 ? -37.101 34.570 14.420 1.00 40.94 897 GLU A C 1
ATOM 1856 O O . GLU A 1 227 ? -37.024 35.480 15.246 1.00 39.37 897 GLU A O 1
ATOM 1862 N N . ILE A 1 228 ? -36.067 33.816 14.077 1.00 40.17 898 ILE A N 1
ATOM 1863 C CA . ILE A 1 228 ? -34.754 33.973 14.674 1.00 39.88 898 ILE A CA 1
ATOM 1864 C C . ILE A 1 228 ? -34.007 35.245 14.257 1.00 40.11 898 ILE A C 1
ATOM 1865 O O . ILE A 1 228 ? -33.286 35.835 15.069 1.00 39.86 898 ILE A O 1
ATOM 1870 N N . ILE A 1 229 ? -34.184 35.669 13.006 1.00 40.51 899 ILE A N 1
ATOM 1871 C CA . ILE A 1 229 ? -33.510 36.860 12.482 1.00 40.84 899 ILE A CA 1
ATOM 1872 C C . ILE A 1 229 ? -34.017 38.172 13.062 1.00 40.71 899 ILE A C 1
ATOM 1873 O O . ILE A 1 229 ? -33.329 39.187 12.987 1.00 41.17 899 ILE A O 1
ATOM 1878 N N . SER A 1 230 ? -35.213 38.159 13.643 1.00 40.94 900 SER A N 1
ATOM 1879 C CA . SER A 1 230 ? -35.763 39.372 14.240 1.00 41.67 900 SER A CA 1
ATOM 1880 C C . SER A 1 230 ? -35.854 39.282 15.764 1.00 42.24 900 SER A C 1
ATOM 1881 O O . SER A 1 230 ? -36.138 40.269 16.430 1.00 41.75 900 SER A O 1
ATOM 1884 N N . VAL A 1 231 ? -35.592 38.106 16.321 1.00 42.68 901 VAL A N 1
ATOM 1885 C CA . VAL A 1 231 ? -35.681 37.940 17.766 1.00 43.36 901 VAL A CA 1
ATOM 1886 C C . VAL A 1 231 ? -34.338 37.637 18.444 1.00 45.26 901 VAL A C 1
ATOM 1887 O O . VAL A 1 231 ? -34.195 37.832 19.654 1.00 48.21 901 VAL A O 1
ATOM 1891 N N . GLN A 1 232 ? -33.349 37.182 17.677 1.00 43.97 902 GLN A N 1
ATOM 1892 C CA . GLN A 1 232 ? -32.046 36.857 18.258 1.00 42.51 902 GLN A CA 1
ATOM 1893 C C . GLN A 1 232 ? -30.906 37.605 17.565 1.00 42.34 902 GLN A C 1
ATOM 1894 O O . GLN A 1 232 ? -29.991 38.109 18.224 1.00 42.63 902 GLN A O 1
ATOM 1900 N N . VAL A 1 233 ? -30.953 37.657 16.234 1.00 40.60 903 VAL A N 1
ATOM 1901 C CA . VAL A 1 233 ? -29.932 38.355 15.454 1.00 39.47 903 VAL A CA 1
ATOM 1902 C C . VAL A 1 233 ? -29.826 39.829 15.855 1.00 39.56 903 VAL A C 1
ATOM 1903 O O . VAL A 1 233 ? -28.721 40.360 16.020 1.00 39.71 903 VAL A O 1
ATOM 1907 N N . PRO A 1 234 ? -30.976 40.514 16.017 1.00 38.77 904 PRO A N 1
ATOM 1908 C CA . PRO A 1 234 ? -30.942 41.930 16.398 1.00 37.83 904 PRO A CA 1
ATOM 1909 C C . PRO A 1 234 ? -30.115 42.206 17.654 1.00 37.81 904 PRO A C 1
ATOM 1910 O O . PRO A 1 234 ? -29.530 43.288 17.805 1.00 36.62 904 PRO A O 1
ATOM 1914 N N . LYS A 1 235 ? -30.053 41.233 18.556 1.00 36.66 905 LYS A N 1
ATOM 1915 C CA . LYS A 1 235 ? -29.314 41.453 19.792 1.00 36.66 905 LYS A CA 1
ATOM 1916 C C . LYS A 1 235 ? -27.826 41.226 19.606 1.00 35.71 905 LYS A C 1
ATOM 1917 O O . LYS A 1 235 ? -27.021 41.662 20.420 1.00 35.78 905 LYS A O 1
ATOM 1923 N N . ILE A 1 236 ? -27.459 40.530 18.539 1.00 35.01 906 ILE A N 1
ATOM 1924 C CA . ILE A 1 236 ? -26.053 40.312 18.247 1.00 32.99 906 ILE A CA 1
ATOM 1925 C C . ILE A 1 236 ? -25.627 41.621 17.612 1.00 32.79 906 ILE A C 1
ATOM 1926 O O . ILE A 1 236 ? -24.616 42.194 17.991 1.00 33.25 906 ILE A O 1
ATOM 1931 N N . LEU A 1 237 ? -26.421 42.103 16.661 1.00 32.12 907 LEU A N 1
ATOM 1932 C CA . LEU A 1 237 ? -26.117 43.358 15.964 1.00 32.24 907 LEU A CA 1
ATOM 1933 C C . LEU A 1 237 ? -26.106 44.600 16.865 1.00 32.79 907 LEU A C 1
ATOM 1934 O O . LEU A 1 237 ? -25.365 45.548 16.592 1.00 34.15 907 LEU A O 1
ATOM 1939 N N . SER A 1 238 ? -26.920 44.598 17.925 1.00 32.77 908 SER A N 1
ATOM 1940 C CA . SER A 1 238 ? -26.986 45.735 18.841 1.00 33.24 908 SER A CA 1
ATOM 1941 C C . SER A 1 238 ? -26.052 45.596 20.045 1.00 33.27 908 SER A C 1
ATOM 1942 O O . SER A 1 238 ? -26.176 46.346 21.017 1.00 33.66 908 SER A O 1
ATOM 1945 N N . GLY A 1 239 ? -25.125 44.635 19.980 1.00 33.41 909 GLY A N 1
ATOM 1946 C CA . GLY A 1 239 ? -24.153 44.444 21.048 1.00 32.87 909 GLY A CA 1
ATOM 1947 C C . GLY A 1 239 ? -24.571 43.744 22.333 1.00 34.31 909 GLY A C 1
ATOM 1948 O O . GLY A 1 239 ? -23.799 43.695 23.292 1.00 36.04 909 GLY A O 1
ATOM 1949 N N . LYS A 1 240 ? -25.783 43.206 22.385 1.00 35.02 910 LYS A N 1
ATOM 1950 C CA . LYS A 1 240 ? -26.225 42.488 23.580 1.00 36.53 910 LYS A CA 1
ATOM 1951 C C . LYS A 1 240 ? -25.581 41.105 23.679 1.00 36.59 910 LYS A C 1
ATOM 1952 O O . LYS A 1 240 ? -25.168 40.671 24.760 1.00 37.38 910 LYS A O 1
ATOM 1958 N N . VAL A 1 241 ? -25.520 40.420 22.542 1.00 36.36 911 VAL A N 1
ATOM 1959 C CA . VAL A 1 241 ? -24.923 39.099 22.432 1.00 35.59 911 VAL A CA 1
ATOM 1960 C C . VAL A 1 241 ? -23.598 39.315 21.718 1.00 34.70 911 VAL A C 1
ATOM 1961 O O . VAL A 1 241 ? -23.552 39.996 20.693 1.00 34.82 911 VAL A O 1
ATOM 1965 N N . LYS A 1 242 ? -22.527 38.737 22.255 1.00 34.96 912 LYS A N 1
ATOM 1966 C CA . LYS A 1 242 ? -21.197 38.900 21.669 1.00 34.63 912 LYS A CA 1
ATOM 1967 C C . LYS A 1 242 ? -20.366 37.641 21.478 1.00 33.94 912 LYS A C 1
ATOM 1968 O O . LYS A 1 242 ? -20.408 36.716 22.286 1.00 32.94 912 LYS A O 1
ATOM 1974 N N . PRO A 1 243 ? -19.583 37.600 20.393 1.00 33.99 913 PRO A N 1
ATOM 1975 C CA . PRO A 1 243 ? -18.722 36.453 20.096 1.00 33.93 913 PRO A CA 1
ATOM 1976 C C . PRO A 1 243 ? -17.617 36.350 21.144 1.00 34.72 913 PRO A C 1
ATOM 1977 O O . PRO A 1 243 ? -17.180 37.358 21.693 1.00 35.43 913 PRO A O 1
ATOM 1981 N N . ILE A 1 244 ? -17.173 35.132 21.425 1.00 35.39 914 ILE A N 1
ATOM 1982 C CA . ILE A 1 244 ? -16.081 34.920 22.372 1.00 35.42 914 ILE A CA 1
ATOM 1983 C C . ILE A 1 244 ? -14.838 34.627 21.541 1.00 35.23 914 ILE A C 1
ATOM 1984 O O . ILE A 1 244 ? -14.726 33.564 20.942 1.00 34.89 914 ILE A O 1
ATOM 1989 N N . TYR A 1 245 ? -13.916 35.578 21.493 1.00 36.29 915 TYR A N 1
ATOM 1990 C CA . TYR A 1 245 ? -12.679 35.390 20.748 1.00 36.28 915 TYR A CA 1
ATOM 1991 C C . TYR A 1 245 ? -11.565 34.780 21.605 1.00 37.30 915 TYR A C 1
ATOM 1992 O O . TYR A 1 245 ? -11.484 35.013 22.817 1.00 38.25 915 TYR A O 1
ATOM 2001 N N . PHE A 1 246 ? -10.712 33.990 20.966 1.00 37.40 916 PHE A N 1
ATOM 2002 C CA . PHE A 1 246 ? -9.586 33.400 21.664 1.00 39.02 916 PHE A CA 1
ATOM 2003 C C . PHE A 1 246 ? -8.527 34.479 21.782 1.00 40.21 916 PHE A C 1
ATOM 2004 O O . PHE A 1 246 ? -8.062 34.798 22.875 1.00 40.20 916 PHE A O 1
ATOM 2012 N N . HIS A 1 247 ? -8.167 35.036 20.627 1.00 42.38 917 HIS A N 1
ATOM 2013 C CA . HIS A 1 247 ? -7.149 36.075 20.516 1.00 43.31 917 HIS A CA 1
ATOM 2014 C C . HIS A 1 247 ? -7.752 37.476 20.528 1.00 45.43 917 HIS A C 1
ATOM 2015 O O . HIS A 1 247 ? -8.959 37.642 20.374 1.00 46.73 917 HIS A O 1
ATOM 2022 N N . THR A 1 248 ? -6.912 38.482 20.728 1.00 47.54 918 THR A N 1
ATOM 2023 C CA . THR A 1 248 ? -7.382 39.862 20.729 1.00 50.82 918 THR A CA 1
ATOM 2024 C C . THR A 1 248 ? -7.267 40.455 19.322 1.00 51.74 918 THR A C 1
ATOM 2025 O O . THR A 1 248 ? -8.277 41.014 18.830 1.00 50.80 918 THR A O 1
ATOM 2030 N N . PRO B 2 1 ? -38.524 30.610 21.353 1.00 78.82 115 PRO B N 1
ATOM 2031 C CA . PRO B 2 1 ? -39.268 30.687 20.080 1.00 78.82 115 PRO B CA 1
ATOM 2032 C C . PRO B 2 1 ? -40.573 29.918 20.175 1.00 78.82 115 PRO B C 1
ATOM 2033 O O . PRO B 2 1 ? -41.230 29.905 21.219 1.00 78.82 115 PRO B O 1
ATOM 2037 N N . SER B 2 2 ? -40.929 29.278 19.065 1.00 78.82 116 SER B N 1
ATOM 2038 C CA . SER B 2 2 ? -42.145 28.485 18.958 1.00 78.82 116 SER B CA 1
ATOM 2039 C C . SER B 2 2 ? -42.109 27.781 17.601 1.00 78.82 116 SER B C 1
ATOM 2040 O O . SER B 2 2 ? -42.541 28.330 16.582 1.00 78.82 116 SER B O 1
ATOM 2043 N N . ILE B 2 3 ? -41.570 26.565 17.626 1.00 78.82 117 ILE B N 1
ATOM 2044 C CA . ILE B 2 3 ? -41.381 25.670 16.480 1.00 78.82 117 ILE B CA 1
ATOM 2045 C C . ILE B 2 3 ? -39.945 25.214 16.644 1.00 78.82 117 ILE B C 1
ATOM 2046 O O . ILE B 2 3 ? -39.593 24.084 16.303 1.00 78.82 117 ILE B O 1
ATOM 2051 N N . LEU B 2 4 ? -39.118 26.123 17.157 1.00 78.37 118 LEU B N 1
ATOM 2052 C CA . LEU B 2 4 ? -37.723 25.819 17.437 1.00 77.87 118 LEU B CA 1
ATOM 2053 C C . LEU B 2 4 ? -37.810 25.112 18.775 1.00 78.25 118 LEU B C 1
ATOM 2054 O O . LEU B 2 4 ? -37.387 23.966 18.914 1.00 78.82 118 LEU B O 1
ATOM 2059 N N . LYS B 2 5 ? -38.368 25.817 19.753 1.00 78.37 119 LYS B N 1
ATOM 2060 C CA . LYS B 2 5 ? -38.547 25.281 21.093 1.00 77.81 119 LYS B CA 1
ATOM 2061 C C . LYS B 2 5 ? -39.056 23.847 21.028 1.00 77.28 119 LYS B C 1
ATOM 2062 O O . LYS B 2 5 ? -38.523 22.973 21.707 1.00 77.40 119 LYS B O 1
ATOM 2068 N N . LYS B 2 6 ? -40.064 23.600 20.192 1.00 76.99 120 LYS B N 1
ATOM 2069 C CA . LYS B 2 6 ? -40.635 22.256 20.076 1.00 77.14 120 LYS B CA 1
ATOM 2070 C C . LYS B 2 6 ? -39.659 21.185 19.578 1.00 77.71 120 LYS B C 1
ATOM 2071 O O . LYS B 2 6 ? -39.715 20.037 20.023 1.00 77.82 120 LYS B O 1
ATOM 2077 N N . ILE B 2 7 ? -38.765 21.552 18.662 1.00 77.88 121 ILE B N 1
ATOM 2078 C CA . ILE B 2 7 ? -37.797 20.595 18.135 1.00 77.22 121 ILE B CA 1
ATOM 2079 C C . ILE B 2 7 ? -36.785 20.220 19.219 1.00 77.06 121 ILE B C 1
ATOM 2080 O O . ILE B 2 7 ? -36.175 19.153 19.161 1.00 77.53 121 ILE B O 1
ATOM 2085 N N . LEU B 2 8 ? -36.620 21.095 20.208 1.00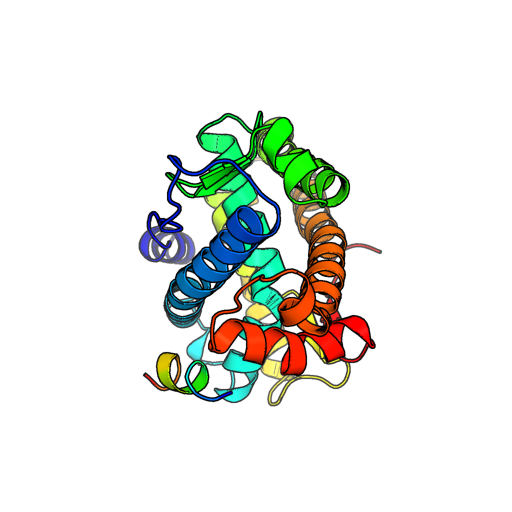 76.47 122 LEU B N 1
ATOM 2086 C CA . LEU B 2 8 ? -35.662 20.864 21.290 1.00 77.45 122 LEU B CA 1
ATOM 2087 C C . LEU B 2 8 ? -36.257 20.034 22.436 1.00 78.19 122 LEU B C 1
ATOM 2088 O O . LEU B 2 8 ? -35.751 18.950 22.743 1.00 78.57 122 LEU B O 1
ATOM 2093 N N . LEU B 2 9 ? -37.303 20.559 23.081 1.00 78.52 123 LEU B N 1
ATOM 2094 C CA . LEU B 2 9 ? -37.995 19.853 24.166 1.00 78.82 123 LEU B CA 1
ATOM 2095 C C . LEU B 2 9 ? -38.759 18.765 23.409 1.00 78.82 123 LEU B C 1
ATOM 2096 O O . LEU B 2 9 ? -39.987 18.670 23.443 1.00 78.82 123 LEU B O 1
ATOM 2101 N N . GLU B 2 10 ? -37.972 17.961 22.703 1.00 78.82 124 GLU B N 1
ATOM 2102 C CA . GLU B 2 10 ? -38.453 16.889 21.850 1.00 78.82 124 GLU B CA 1
ATOM 2103 C C . GLU B 2 10 ? -37.328 15.872 21.658 1.00 78.82 124 GLU B C 1
ATOM 2104 O O . GLU B 2 10 ? -36.910 15.700 20.491 1.00 78.82 124 GLU B O 1
#

Foldseek 3Di:
DVLLVQLVVLDDDAAALPQDPPDDQALQSLQLSLQSLLVVVLVSLLVSQVSHPCRVVPDPQVSCQLSLQQSLLLLLLVQLQCCCVPVNLQWGPSHPHRIGDCVSCVRNVNVVLRVLSSVLSCCCVVLVPDPSLSSLLSSLSSLFKFFPVADPCRVVSVVVNVVSLVVNLVVLVPPDDDPVVSVVNSVSSLVSSQSSVVSSLVVLVVVLVCLVCVVVRVHDHDDVGNVSSVPNSVCDVVRRMDGHHPDD/DPPVVVVVVD

Solvent-accessible surface area: 12207 Å² total; per-residue (Å²): 109,142,28,27,84,41,3,119,82,39,62,46,56,122,21,60,1,53,18,81,80,147,98,109,37,44,19,24,21,0,6,23,14,26,14,61,9,12,19,91,22,0,42,63,15,0,117,12,0,27,52,5,43,39,0,136,104,3,74,78,66,2,5,16,15,0,0,9,19,5,13,18,8,5,20,10,0,19,5,0,39,53,0,47,75,73,26,106,8,186,55,0,37,18,0,50,33,0,32,0,63,88,118,24,1,120,67,0,145,9,84,74,21,0,37,84,3,40,89,5,0,51,53,0,26,162,33,147,10,56,75,78,3,6,16,1,0,11,0,0,4,0,0,4,7,26,26,95,146,24,19,147,57,48,160,42,0,66,74,9,22,109,73,6,44,140,36,0,70,79,14,2,53,55,206,81,180,108,97,92,30,26,73,138,24,57,113,58,0,2,79,6,5,16,49,0,14,50,7,4,104,60,14,5,73,41,14,53,67,5,27,99,93,16,147,143,34,79,7,99,33,12,119,5,6,34,52,0,2,56,65,12,1,39,62,5,31,82,31,125,1,110,38,47,104,60,51,196,54,95,56,0,112,118,24,1,106,150

GO terms:
  GO:0045944 positive regulation of transcription by RNA polymerase II (P, IDA)
  GO:0005634 nucleus (C, IDA)
  GO:0005737 cytoplasm (C, IDA)
  GO:0045944 positive regulation of transcription by RNA polymerase II (P, IMP)
  GO:0004879 nuclear receptor activity (F, IDA)
  GO:0001223 transcription coactivator binding (F, IDA)
  GO:0030520 estrogen receptor signaling pathway (P, IDA)
  GO:0030521 androgen receptor signaling pathway (P, IDA)
  GO:0071391 cellular response to estrogen stimulus (P, IDA)
  GO:0071394 cellular response to testosterone stimulus (P, IDA)
  GO:0001223 transcription coactivator binding (F, IPI)
  GO:0001091 RNA polymerase II general transcription initiation factor binding (F, IPI)
  GO:0051117 ATPase binding (F, IDA)
  GO:0032991 protein-containing complex (C, IDA)
  GO:0000978 RNA polymerase II cis-regulatory region sequence-specific DNA binding (F, IDA)
  GO:0001228 DNA-binding transcription activator activity, RNA polymerase II-specific (F, IDA)
  GO:0005497 androgen binding (F, IDA)
  GO:0003682 chromatin binding (F, IDA)
  GO:0003700 DNA-binding transcription factor activity (F, IDA)
  GO:0005634 nucleus (C, EXP)

CATH classification: 1.10.565.10

Secondary structure (DSSP, 8-state):
-HHHHHHHHT----------TTSPP-HHHHHHHHHHHHHHHHHHHHHHHHTSTTGGGS-HHHHHHHHHHHHHHHHHHHHHHHHHHSSTTTSEEEETTEEEPHHHHHHTT-HHHHHHHHHHHHHHHHTT--HHHHHHHHHHHHTSEEETT--TTHHHHHHHHHHHHHHHHHHHHTT--SSHHHHHHHHHHHHHHHHHHHHHHHHHHHHHHHHHTHHHHT----HHHHHHHHHTHHHHHTTSEEE--S--/--SHHHHH--

InterPro domains:
  IPR000536 Nuclear hormone receptor, ligand-binding domain [PF00104] (699-878)
  IPR000536 Nuclear hormone receptor, ligand-binding domain [PS51843] (669-900)
  IPR000536 Nuclear hormone receptor, ligand-binding domain [SM00430] (707-871)
  IPR001103 Androgen receptor [PF02166] (6-449)
  IPR001103 Androgen receptor [PR00521] (6-25)
  IPR001103 Androgen receptor [PR00521] (27-45)
  IPR001103 Androgen receptor [PR00521] (169-188)
  IPR001103 Androgen receptor [PR00521] (218-238)
  IPR001103 Androgen receptor [PR00521] (264-284)
  IPR001103 Androgen receptor [PR00521] (301-321)
  IPR001103 Androgen receptor [PR00521] (346-368)
  IPR001103 Androgen receptor [PR00521] (382-401)
  IPR001103 Androgen receptor [PR00521] (432-449)
  IPR001628 Zinc finger, nuclear hormone receptor-type [PF00105] (558-626)
  IPR001628 Zinc finger, nuclear hormone receptor-type [PR00047] (560-576)
  IPR001628 Zinc finger, nuclear hormone receptor-type [PR00047] (576-591)
  IPR001628 Zinc finger, nuclear hormone receptor-type [PR00047] (609-617)
  IPR001628 Zinc finger, nuclear hormone receptor-type [PR00047] (617-625)
  IPR001628 Zinc finger, nuclear hormone receptor-type [PS00031] (560-586)
  IPR001628 Zinc finger, nuclear hormone receptor-type [PS51030] (557-632)

Sequence (258 aa):
PIF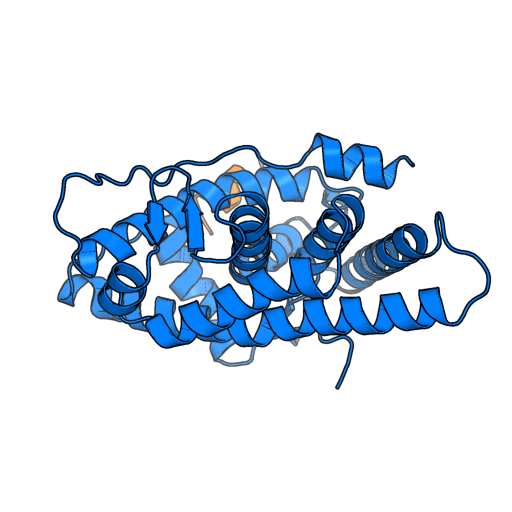LNVLEAIEPGVVCAGHDNNQPDSFAALLSSLNELGERQLVHVVKWAKALPGFRNLHVDDQMAVIQYSWMGLMVFAMGWRSFTNVNSRMLYFAPDLVFNEYRMHKSRMYSQCVRMRHLSQEFGWLQITPQEFLCMKALLLFSIIPVDGLKNQKFFDELRMNYIKELDRIIACKRKNPTSCSRRFYQLTKLLDSVQPIARELHQFTFDLLIKSHMVSVDFPEMMAEIISVQVPKILSGKVKPIYFHTPSILKKILLE

Organism: Homo sapiens (NCBI:txid9606)

Radius of gyration: 18.0 Å; Cα contacts (8 Å, |Δi|>4): 300; chains: 2; bounding box: 50×38×50 Å

Nearest PDB structures (foldseek):
  1xnn-assembly1_A  TM=9.922E-01  e=5.451E-34  Rattus norvegicus
  5jjm-assembly1_A  TM=9.965E-01  e=1.465E-33  Homo sapiens
  5v8q-assembly1_A  TM=9.929E-01  e=9.590E-34  Homo sapiens
  4ok1-assembly1_A  TM=9.918E-01  e=1.687E-33  Homo sapiens
  8gl7-assembly1_A  TM=9.869E-01  e=4.615E-29  Escherichia coli

B-factor: mean 44.09, std 12.63, range [19.37, 78.82]